Protein AF-A0A060Z463-F1 (afdb_monomer_lite)

Foldseek 3Di:
DPVVVVVVVVVVVVVVVVVVVVVVVVVPVQWDWDFDDDDDDDDDDDDGDTDTHGPVCPVVVVVQCVPPPRPPDPCCPPCVVHLFDPPWDWDADPDPVRIATDADDFQWHDRRSDTDGDQLLVPLVQEPDSVQWDGDRQWIWGDADPQQWHFDTDIDGHNVCSNVHHTDTFGDQCVPVPDCLDDPQWDWDGDGPPPPSDTDTHHPPPPDPPPPPDDDDDDDDD

Sequence (222 aa):
MSGDHTKALIGQLIIFNQILGELREDIREQVGCVCVGLYKCMHAACMCVCILYVKEMSLIRNTILECQVCGFHDPRSRCSPNPCFKGLSCMETFDYPGYRCSPCPEGMTGNGTHCQDIDECSIAQPCYSPGACINTVKGFSCELCPPGLWGPPLFGVGLEYANHHKQECADIDECIEVANACVPHSMCTNTIVSRNPFQICLLQCMYSVKSSQTRHRSLVTM

Secondary structure (DSSP, 8-state):
--HHHHHHHHHHHHHHHHHHHHHHHHHHHHEEEEE---S--SSS-----EEEEETTHHHHHHHHHHSTTT-------TTSS--SSTTPPEEE-SSTTSEEEPPPPTTEEESSSSEEE--HHHHT--SSSGGGEEEETTEEEEPPPPTTEE----EESSHHHHHH-----EE--HHHHSTT-S-TTEEEE---TTS-SS-EEEE-------------------

Structure (mmCIF, N/CA/C/O backbone):
data_AF-A0A060Z463-F1
#
_entry.id   AF-A0A060Z463-F1
#
loop_
_atom_site.group_PDB
_atom_site.id
_atom_site.type_symbol
_atom_site.label_atom_id
_atom_site.label_alt_id
_atom_site.label_comp_id
_atom_site.label_asym_id
_atom_site.label_entity_id
_atom_site.label_seq_id
_atom_site.pdbx_PDB_ins_code
_atom_site.Cartn_x
_atom_site.Cartn_y
_atom_site.Cartn_z
_atom_site.occupancy
_atom_site.B_iso_or_equiv
_atom_site.auth_seq_id
_atom_site.auth_comp_id
_atom_site.auth_asym_id
_atom_site.auth_atom_id
_atom_site.pdbx_PDB_model_num
ATOM 1 N N . MET A 1 1 ? -51.671 13.019 98.294 1.00 50.78 1 MET A N 1
ATOM 2 C CA . MET A 1 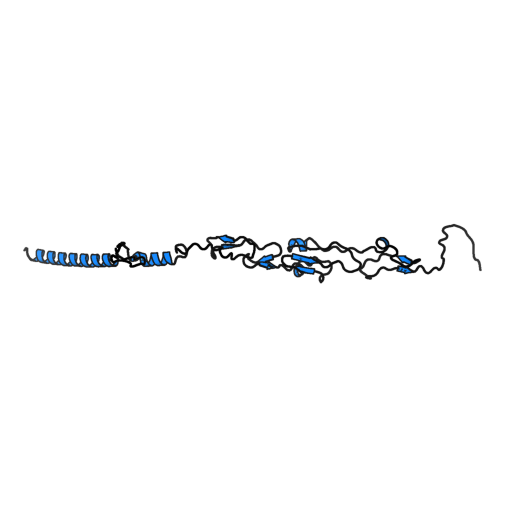1 ? -50.884 13.596 97.178 1.00 50.78 1 MET A CA 1
ATOM 3 C C . MET A 1 1 ? -50.270 12.493 96.293 1.00 50.78 1 MET A C 1
ATOM 5 O O . MET A 1 1 ? -49.109 12.589 95.935 1.00 50.78 1 MET A O 1
ATOM 9 N N . SER A 1 2 ? -51.021 11.432 95.944 1.00 55.00 2 SER A N 1
ATOM 10 C CA . SER A 1 2 ? -50.482 10.268 95.196 1.00 55.00 2 SER A CA 1
ATOM 11 C C . SER A 1 2 ? -51.067 10.129 93.776 1.00 55.00 2 SER A C 1
ATOM 13 O O . SER A 1 2 ? -50.369 9.709 92.863 1.00 55.00 2 SER A O 1
ATOM 15 N N . GLY A 1 3 ? -52.314 10.568 93.549 1.00 57.31 3 GLY A N 1
ATOM 16 C CA . GLY A 1 3 ? -53.034 10.334 92.287 1.00 57.31 3 GLY A CA 1
ATOM 17 C C . GLY A 1 3 ? -52.577 11.155 91.073 1.00 57.31 3 GLY A C 1
ATOM 18 O O . GLY A 1 3 ? -52.695 10.666 89.951 1.00 57.31 3 GLY A O 1
ATOM 19 N N . ASP A 1 4 ? -52.028 12.360 91.263 1.00 60.59 4 ASP A N 1
ATOM 20 C CA . ASP A 1 4 ? -51.551 13.186 90.137 1.00 60.59 4 ASP A CA 1
ATOM 21 C C . ASP A 1 4 ? -50.222 12.680 89.569 1.00 60.59 4 ASP A C 1
ATOM 23 O O . ASP A 1 4 ? -50.029 12.667 88.353 1.00 60.59 4 ASP A O 1
ATOM 27 N N . HIS A 1 5 ? -49.342 12.150 90.424 1.00 58.03 5 HIS A N 1
ATOM 28 C CA . HIS A 1 5 ? -48.100 11.521 89.980 1.00 58.03 5 HIS A CA 1
ATOM 29 C C . HIS A 1 5 ? -48.361 10.213 89.222 1.00 58.03 5 HIS A C 1
ATOM 31 O O . HIS A 1 5 ? -47.700 9.952 88.220 1.00 58.03 5 HIS A O 1
ATOM 37 N N . THR A 1 6 ? -49.358 9.416 89.630 1.00 64.50 6 THR A N 1
ATOM 38 C CA . THR A 1 6 ? -49.716 8.182 88.909 1.00 64.50 6 THR A CA 1
ATOM 39 C C . THR A 1 6 ? -50.311 8.478 87.531 1.00 64.50 6 THR A C 1
ATOM 41 O O . THR A 1 6 ? -49.975 7.800 86.565 1.00 64.50 6 THR A O 1
ATOM 44 N N . LYS A 1 7 ? -51.148 9.518 87.404 1.00 69.38 7 LYS A N 1
ATOM 45 C CA . LYS A 1 7 ? -51.711 9.939 86.108 1.00 69.38 7 LYS A CA 1
ATOM 46 C C . LYS A 1 7 ? -50.641 10.464 85.151 1.00 69.38 7 LYS A C 1
ATOM 48 O O . LYS A 1 7 ? -50.665 10.110 83.974 1.00 69.38 7 LYS A O 1
ATOM 53 N N . ALA A 1 8 ? -49.686 11.248 85.653 1.00 68.50 8 ALA A N 1
ATOM 54 C CA . ALA A 1 8 ? -48.551 11.715 84.860 1.00 68.50 8 ALA A CA 1
ATOM 55 C C . ALA A 1 8 ? -47.676 10.547 84.369 1.00 68.50 8 ALA A C 1
ATOM 57 O O . ALA A 1 8 ? -47.295 10.515 83.200 1.00 68.50 8 ALA A O 1
ATOM 58 N N . LEU A 1 9 ? -47.426 9.550 85.226 1.00 70.44 9 LEU A N 1
ATOM 59 C CA . LEU A 1 9 ? -46.635 8.369 84.874 1.00 70.44 9 LEU A CA 1
ATOM 60 C C . LEU A 1 9 ? -47.334 7.491 83.822 1.00 70.44 9 LEU A C 1
ATOM 62 O O . LEU A 1 9 ? -46.692 7.023 82.887 1.00 70.44 9 LEU A O 1
ATOM 66 N N . ILE A 1 10 ? -48.655 7.306 83.933 1.00 78.81 10 ILE A N 1
ATOM 67 C CA . ILE A 1 10 ? -49.451 6.573 82.935 1.00 78.81 10 ILE A CA 1
ATOM 68 C C . ILE A 1 10 ? -49.433 7.307 81.588 1.00 78.81 10 ILE A C 1
ATOM 70 O O . ILE A 1 10 ? -49.243 6.671 80.554 1.00 78.81 10 ILE A O 1
ATOM 74 N N . GLY A 1 11 ? -49.563 8.639 81.593 1.00 75.69 11 GLY A N 1
ATOM 75 C CA . GLY A 1 11 ? -49.444 9.451 80.379 1.00 75.69 11 GLY A CA 1
ATOM 76 C C . GLY A 1 11 ? -48.081 9.293 79.699 1.00 75.69 11 GLY A C 1
ATOM 77 O O . GLY A 1 11 ? -48.017 9.077 78.491 1.00 75.69 11 GLY A O 1
ATOM 78 N N . GLN A 1 12 ? -46.995 9.307 80.477 1.00 78.44 12 GLN A N 1
ATOM 79 C CA . GLN A 1 12 ? -45.646 9.059 79.959 1.00 78.44 12 GLN A CA 1
ATOM 80 C C . GLN A 1 12 ? -45.480 7.640 79.395 1.00 78.44 12 GLN A C 1
ATOM 82 O O . GLN A 1 12 ? -44.864 7.477 78.344 1.00 78.44 12 GLN A O 1
ATOM 87 N N . LEU A 1 13 ? -46.060 6.620 80.038 1.00 77.81 13 LEU A N 1
ATOM 88 C CA . LEU A 1 13 ? -45.987 5.234 79.563 1.00 77.81 13 LEU A CA 1
ATOM 89 C C . LEU A 1 13 ? -46.739 5.020 78.242 1.00 77.81 13 LEU A C 1
ATOM 91 O O . LEU A 1 13 ? -46.296 4.240 77.403 1.00 77.81 13 LEU A O 1
ATOM 95 N N . ILE A 1 14 ? -47.874 5.698 78.050 1.00 79.19 14 ILE A N 1
ATOM 96 C CA . ILE A 1 14 ? -48.649 5.627 76.803 1.00 79.19 14 ILE A CA 1
ATOM 97 C C . ILE A 1 14 ? -47.848 6.241 75.653 1.00 79.19 14 ILE A C 1
ATOM 99 O O . ILE A 1 14 ? -47.710 5.608 74.610 1.00 79.19 14 ILE A O 1
ATOM 103 N N . ILE A 1 15 ? -47.256 7.420 75.868 1.00 76.56 15 ILE A N 1
ATOM 104 C CA . ILE A 1 15 ? -46.414 8.085 74.863 1.00 76.56 15 ILE A CA 1
ATOM 105 C C . ILE A 1 15 ? -45.193 7.220 74.531 1.00 76.56 15 ILE A C 1
ATOM 107 O O . ILE A 1 15 ? -44.874 7.032 73.361 1.00 76.56 15 ILE A O 1
ATOM 111 N N . PHE A 1 16 ? -44.546 6.630 75.539 1.00 77.06 16 PHE A N 1
ATOM 112 C CA . PHE A 1 16 ? -43.406 5.740 75.323 1.00 77.06 16 PHE A CA 1
ATOM 113 C C . PHE A 1 16 ? -43.788 4.501 74.502 1.00 77.06 16 PHE A C 1
ATOM 115 O O . PHE A 1 16 ? -43.101 4.164 73.543 1.00 77.06 16 PHE A O 1
ATOM 122 N N . ASN A 1 17 ? -44.915 3.858 74.820 1.00 71.38 17 ASN A N 1
ATOM 123 C CA . ASN A 1 17 ? -45.409 2.717 74.048 1.00 71.38 17 ASN A CA 1
ATOM 124 C C . ASN A 1 17 ? -45.808 3.097 72.617 1.00 71.38 17 ASN A C 1
ATOM 126 O O . ASN A 1 17 ? -45.627 2.293 71.706 1.00 71.38 17 ASN A O 1
ATOM 130 N N . GLN A 1 18 ? -46.317 4.311 72.403 1.00 74.94 18 GLN A N 1
ATOM 131 C CA . GLN A 1 18 ? -46.649 4.802 71.071 1.00 74.94 18 GLN A CA 1
ATOM 132 C C . GLN A 1 18 ? -45.392 5.060 70.230 1.00 74.94 18 GLN A C 1
ATOM 134 O O . GLN A 1 18 ? -45.317 4.572 69.107 1.00 74.94 18 GLN A O 1
ATOM 139 N N . ILE A 1 19 ? -44.365 5.690 70.809 1.00 72.06 19 ILE A N 1
ATOM 140 C CA . ILE A 1 19 ? -43.055 5.885 70.163 1.00 72.06 19 ILE A CA 1
ATOM 141 C C . ILE A 1 19 ? -42.398 4.537 69.845 1.00 72.06 19 ILE A C 1
ATOM 143 O O . ILE A 1 19 ? -41.848 4.364 68.763 1.00 72.06 19 ILE A O 1
ATOM 147 N N . LEU A 1 20 ? -42.476 3.555 70.750 1.00 69.81 20 LEU A N 1
ATOM 148 C CA . LEU A 1 20 ? -41.981 2.200 70.482 1.00 69.81 20 LEU A CA 1
ATOM 149 C C . LEU A 1 20 ? -42.755 1.504 69.354 1.00 69.81 20 LEU A C 1
ATOM 151 O O . LEU A 1 20 ? -42.168 0.728 68.602 1.00 69.81 20 LEU A O 1
ATOM 155 N N . GLY A 1 21 ? -44.058 1.767 69.234 1.00 67.00 21 GLY A N 1
ATOM 156 C CA . GLY A 1 21 ? -44.885 1.297 68.125 1.00 67.00 21 GLY A CA 1
ATOM 157 C C . GLY A 1 21 ? -44.467 1.913 66.790 1.00 67.00 21 GLY A C 1
ATOM 158 O O . GLY A 1 21 ? -44.268 1.180 65.827 1.00 67.00 21 GLY A O 1
ATOM 159 N N . GLU A 1 22 ? -44.263 3.229 66.754 1.00 61.19 22 GLU A N 1
ATOM 160 C CA . GLU A 1 22 ? -43.793 3.960 65.570 1.00 61.19 22 GLU A CA 1
ATOM 161 C C . GLU A 1 22 ? -42.380 3.516 65.162 1.00 61.19 22 GLU A C 1
ATOM 163 O O . GLU A 1 22 ? -42.178 3.128 64.017 1.00 61.19 22 GLU A O 1
ATOM 168 N N . LEU A 1 23 ? -41.439 3.401 66.109 1.00 56.62 23 LEU A N 1
ATOM 169 C CA . LEU A 1 23 ? -40.099 2.856 65.848 1.00 56.62 23 LEU A CA 1
ATOM 170 C C . LEU A 1 23 ? -40.139 1.415 65.329 1.00 56.62 23 LEU A C 1
ATOM 172 O O . LEU A 1 23 ? -39.334 1.042 64.480 1.00 56.62 23 LEU A O 1
ATOM 176 N N . ARG A 1 24 ? -41.047 0.576 65.840 1.00 66.81 24 ARG A N 1
ATOM 177 C CA . ARG A 1 24 ? -41.206 -0.807 65.373 1.00 66.81 24 ARG A CA 1
ATOM 17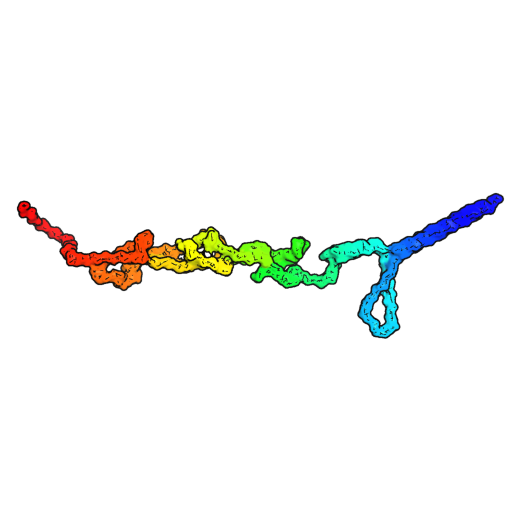8 C C . ARG A 1 24 ? -41.691 -0.852 63.928 1.00 66.81 24 ARG A C 1
ATOM 180 O O . ARG A 1 24 ? -41.216 -1.696 63.171 1.00 66.81 24 ARG A O 1
ATOM 187 N N . GLU A 1 25 ? -42.634 0.007 63.563 1.00 57.97 25 GLU A N 1
ATOM 188 C CA . GLU A 1 25 ? -43.159 0.082 62.200 1.00 57.97 25 GLU A CA 1
ATOM 189 C C . GLU A 1 25 ? -42.142 0.716 61.240 1.00 57.97 25 GLU A C 1
ATOM 191 O O . GLU A 1 25 ? -41.962 0.177 60.152 1.00 57.97 25 GLU A O 1
ATOM 196 N N . ASP A 1 26 ? -41.378 1.723 61.675 1.00 54.47 26 ASP A N 1
ATOM 197 C CA . ASP A 1 26 ? -40.258 2.301 60.919 1.00 54.47 26 ASP A CA 1
ATOM 198 C C . ASP A 1 26 ? -39.137 1.279 60.697 1.00 54.47 26 ASP A C 1
ATOM 200 O O . ASP A 1 26 ? -38.645 1.128 59.580 1.00 54.47 26 ASP A O 1
ATOM 204 N N . ILE A 1 27 ? -38.761 0.503 61.722 1.00 56.28 27 ILE A N 1
ATOM 205 C CA . ILE A 1 27 ? -37.797 -0.600 61.581 1.00 56.28 27 ILE A CA 1
ATOM 206 C C . ILE A 1 27 ? -38.366 -1.690 60.666 1.00 56.28 27 ILE A C 1
ATOM 208 O O . ILE A 1 27 ? -37.621 -2.250 59.871 1.00 56.28 27 ILE A O 1
ATOM 212 N N . ARG A 1 28 ? -39.672 -1.991 60.722 1.00 58.28 28 ARG A N 1
ATOM 213 C CA . ARG A 1 28 ? -40.323 -2.962 59.821 1.00 58.28 28 ARG A CA 1
ATOM 214 C C . ARG A 1 28 ? -40.393 -2.455 58.382 1.00 58.28 28 ARG A C 1
ATOM 216 O O . ARG A 1 28 ? -40.302 -3.248 57.448 1.00 58.28 28 ARG A O 1
ATOM 223 N N . GLU A 1 29 ? -40.544 -1.150 58.182 1.00 52.78 29 GLU A N 1
ATOM 224 C CA . GLU A 1 29 ? -40.439 -0.540 56.864 1.00 52.78 29 GLU A CA 1
ATOM 225 C C . GLU A 1 29 ? -39.001 -0.489 56.377 1.00 52.78 29 GLU A C 1
ATOM 227 O O . GLU A 1 29 ? -38.783 -0.698 55.191 1.00 52.78 29 GLU A O 1
ATOM 232 N N . GLN A 1 30 ? -38.023 -0.267 57.249 1.00 48.31 30 GLN A N 1
ATOM 233 C CA . GLN A 1 30 ? -36.611 -0.276 56.885 1.00 48.31 30 GLN A CA 1
ATOM 234 C C . GLN A 1 30 ? -36.061 -1.693 56.711 1.00 48.31 30 GLN A C 1
ATOM 236 O O . GLN A 1 30 ? -35.135 -1.863 55.931 1.00 48.31 30 GLN A O 1
ATOM 241 N N . VAL A 1 31 ? -36.633 -2.710 57.360 1.00 51.75 31 VAL A N 1
ATOM 242 C CA . VAL A 1 31 ? -36.194 -4.113 57.336 1.00 51.75 31 VAL A 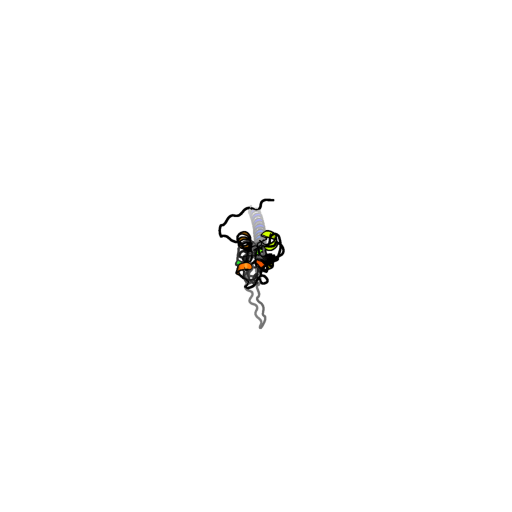CA 1
ATOM 243 C C . VAL A 1 31 ? -37.320 -4.990 56.784 1.00 51.75 31 VAL A C 1
ATOM 245 O O . VAL A 1 31 ? -38.177 -5.487 57.513 1.00 51.75 31 VAL A O 1
ATOM 248 N N . GLY A 1 32 ? -37.316 -5.189 55.466 1.00 53.34 32 GLY A N 1
ATOM 249 C CA . GLY A 1 32 ? -38.278 -6.047 54.770 1.00 53.34 32 GLY A CA 1
ATOM 250 C C . GLY A 1 32 ? -37.728 -7.454 54.513 1.00 53.34 32 GLY A C 1
ATOM 251 O O . GLY A 1 32 ? -36.525 -7.634 54.329 1.00 53.34 32 GLY A O 1
ATOM 252 N N . CYS A 1 33 ? -38.608 -8.457 54.453 1.00 45.78 33 CYS A N 1
ATOM 253 C CA . CYS A 1 33 ? -38.285 -9.792 53.935 1.00 45.78 33 CYS A CA 1
ATOM 254 C C . CYS A 1 33 ? -38.834 -9.929 52.509 1.00 45.78 33 CYS A C 1
ATOM 256 O O . CYS A 1 33 ? -40.029 -9.746 52.288 1.00 45.78 33 CYS A O 1
ATOM 258 N N . VAL A 1 34 ? -37.979 -10.277 51.546 1.00 45.50 34 VAL A N 1
ATOM 259 C CA . VAL A 1 34 ? -38.392 -10.645 50.181 1.00 45.50 34 VAL A CA 1
ATOM 260 C C . VAL A 1 34 ? -38.234 -12.155 50.026 1.00 45.50 34 VAL A C 1
ATOM 262 O O . VAL A 1 34 ? -37.141 -12.681 50.226 1.00 45.50 34 VAL A O 1
ATOM 265 N N . CYS A 1 35 ? -39.307 -12.861 49.658 1.00 43.31 35 CYS A N 1
ATOM 266 C CA . CYS A 1 35 ? -39.207 -14.257 49.229 1.00 43.31 35 CYS A CA 1
ATOM 267 C C . CYS A 1 35 ? -38.553 -14.307 47.840 1.00 43.31 35 CYS A C 1
ATOM 269 O O . CYS A 1 35 ? -39.135 -13.834 46.865 1.00 43.31 35 CYS A O 1
ATOM 271 N N . VAL A 1 36 ? -37.360 -14.891 47.733 1.00 45.28 36 VAL A N 1
ATOM 272 C CA . VAL A 1 36 ? -36.702 -15.144 46.442 1.00 45.28 36 VAL A CA 1
ATOM 273 C C . VAL A 1 36 ? -36.986 -16.591 46.034 1.00 45.28 36 VAL A C 1
ATOM 275 O O . VAL A 1 36 ? -36.533 -17.515 46.702 1.00 45.28 36 VAL A O 1
ATOM 278 N N . GLY A 1 37 ? -37.753 -16.798 44.959 1.00 40.38 37 GLY A N 1
ATOM 279 C CA . GLY A 1 37 ? -38.081 -18.128 44.432 1.00 40.38 37 GLY A CA 1
ATOM 280 C C . GLY A 1 37 ? -37.482 -18.370 43.047 1.00 40.38 37 GLY A C 1
ATOM 281 O O . GLY A 1 37 ? -37.800 -17.644 42.107 1.00 40.38 37 GLY A O 1
ATOM 282 N N . LEU A 1 38 ? -36.640 -19.405 42.916 1.00 40.28 38 LEU A N 1
ATOM 283 C CA . LEU A 1 38 ? -36.240 -19.979 41.629 1.00 40.28 38 LEU A CA 1
ATOM 284 C C . LEU A 1 38 ? -37.342 -20.905 41.085 1.00 40.28 38 LEU A C 1
ATOM 286 O O . LEU A 1 38 ? -37.977 -21.667 41.809 1.00 40.28 38 LEU A O 1
ATOM 290 N N . TYR A 1 39 ? -37.526 -20.836 39.773 1.00 42.22 39 TYR A N 1
ATOM 291 C CA . TYR A 1 39 ? -38.519 -21.531 38.962 1.00 42.22 39 TYR A CA 1
ATOM 292 C C . TYR A 1 39 ? -38.424 -23.067 39.055 1.00 42.22 39 TYR A C 1
ATOM 294 O O . TYR A 1 39 ? -37.441 -23.645 38.596 1.00 42.22 39 TYR A O 1
ATOM 302 N N . LYS A 1 40 ? -39.478 -23.716 39.575 1.00 35.72 40 LYS A N 1
ATOM 303 C CA . LYS A 1 40 ? -40.189 -24.896 39.019 1.00 35.72 40 LYS A CA 1
ATOM 304 C C . LYS A 1 40 ? -41.042 -25.559 40.109 1.00 35.72 40 LYS A C 1
ATOM 306 O O . LYS A 1 40 ? -40.519 -26.169 41.034 1.00 35.72 40 LYS A O 1
ATOM 311 N N . CYS A 1 41 ? -42.364 -25.494 39.956 1.00 39.09 41 CYS A N 1
ATOM 312 C CA . CYS A 1 41 ? -43.301 -26.279 40.755 1.00 39.09 41 CYS A CA 1
ATOM 313 C C . CYS A 1 41 ? -43.436 -27.682 40.158 1.00 39.09 41 CYS A C 1
ATOM 315 O O . CYS A 1 41 ? -44.080 -27.853 39.125 1.00 39.09 41 CYS A O 1
ATOM 317 N N . MET A 1 42 ? -42.885 -28.689 40.832 1.00 34.28 42 MET A N 1
ATOM 318 C CA . MET A 1 42 ? -43.397 -30.052 40.726 1.00 34.28 42 MET A CA 1
ATOM 319 C C . MET A 1 42 ? -43.391 -30.669 42.127 1.00 34.28 42 MET A C 1
ATOM 321 O O . MET A 1 42 ? -42.339 -30.997 42.661 1.00 34.28 42 MET A O 1
ATOM 325 N N . HIS A 1 43 ? -44.595 -30.787 42.691 1.00 33.62 43 HIS A N 1
ATOM 326 C CA . HIS A 1 43 ? -44.948 -31.181 44.063 1.00 33.62 43 HIS A CA 1
ATOM 327 C C . HIS A 1 43 ? -44.818 -30.093 45.144 1.00 33.62 43 HIS A C 1
ATOM 329 O O . HIS A 1 43 ? -43.863 -29.328 45.222 1.00 33.62 43 HIS A O 1
ATOM 335 N N . ALA A 1 44 ? -45.885 -29.990 45.937 1.00 39.19 44 ALA A N 1
ATOM 336 C CA . ALA A 1 44 ? -46.206 -28.885 46.825 1.00 39.19 44 ALA A CA 1
ATOM 337 C C . ALA A 1 44 ? -45.299 -28.819 48.066 1.00 39.19 44 ALA A C 1
ATOM 339 O O . ALA A 1 44 ? -45.536 -29.526 49.038 1.00 39.19 44 ALA A O 1
ATOM 340 N N . ALA A 1 45 ? -44.305 -27.929 48.047 1.00 37.38 45 ALA A N 1
ATOM 341 C CA . ALA A 1 45 ? -43.798 -27.208 49.219 1.00 37.38 45 ALA A CA 1
ATOM 342 C C . ALA A 1 45 ? -42.866 -26.079 48.746 1.00 37.38 45 ALA A C 1
ATOM 344 O O . ALA A 1 45 ? -41.779 -26.337 48.237 1.00 37.38 45 ALA A O 1
ATOM 345 N N . CYS A 1 46 ? -43.281 -24.821 48.907 1.00 39.47 46 CYS A N 1
ATOM 346 C CA . CYS A 1 46 ? -42.407 -23.671 48.687 1.00 39.47 46 CYS A CA 1
ATOM 347 C C . CYS A 1 46 ? -41.784 -23.291 50.038 1.00 39.47 46 CYS A C 1
ATOM 349 O O . CYS A 1 46 ? -42.467 -22.724 50.890 1.00 39.47 46 CYS A O 1
ATOM 351 N N . MET A 1 47 ? -40.514 -23.634 50.273 1.00 36.03 47 MET A N 1
ATOM 352 C CA . MET A 1 47 ? -39.765 -23.045 51.387 1.00 36.03 47 MET A CA 1
ATOM 353 C C . MET A 1 47 ? -39.354 -21.623 50.991 1.00 36.03 47 MET A C 1
ATOM 355 O O . MET A 1 47 ? -38.432 -21.441 50.200 1.00 36.03 47 MET A O 1
ATOM 359 N N . CYS A 1 48 ? -40.031 -20.609 51.534 1.00 42.25 48 CYS A N 1
ATOM 360 C CA . CYS A 1 48 ? -39.510 -19.242 51.492 1.00 42.25 48 CYS A CA 1
ATOM 361 C C . CYS A 1 48 ? -38.325 -19.138 52.459 1.00 42.25 48 CYS A C 1
ATOM 363 O O . CYS A 1 48 ? -38.493 -19.290 53.667 1.00 42.25 48 CYS A O 1
ATOM 365 N N . VAL A 1 49 ? -37.139 -18.826 51.939 1.00 44.03 49 VAL A N 1
ATOM 366 C CA . VAL A 1 49 ? -36.025 -18.337 52.758 1.00 44.03 49 VAL A CA 1
ATOM 367 C C . VAL A 1 49 ? -36.195 -16.825 52.899 1.00 44.03 49 VAL A C 1
ATOM 369 O O . VAL A 1 49 ? -36.105 -16.093 51.914 1.00 44.03 49 VAL A O 1
ATOM 372 N N . CYS A 1 50 ? -36.478 -16.352 54.113 1.00 41.66 50 CYS A N 1
ATOM 373 C CA . CYS A 1 50 ? -36.539 -14.923 54.414 1.00 41.66 50 CYS A CA 1
ATOM 374 C C . CYS A 1 50 ? -35.116 -14.367 54.555 1.00 41.66 50 CYS A C 1
ATOM 376 O O . CYS A 1 50 ? -34.412 -14.708 55.504 1.00 41.66 50 CYS A O 1
ATOM 378 N N . ILE A 1 51 ? -34.693 -13.505 53.628 1.00 49.53 51 ILE A N 1
ATOM 379 C CA . ILE A 1 51 ? -33.433 -12.756 53.736 1.00 49.53 51 ILE A CA 1
ATOM 380 C C . ILE A 1 51 ? -33.761 -11.366 54.294 1.00 49.53 51 ILE A C 1
ATOM 382 O O . ILE A 1 51 ? -34.584 -10.652 53.719 1.00 49.53 51 ILE A O 1
ATOM 386 N N . LEU A 1 52 ? -33.132 -10.998 55.416 1.00 50.97 52 LEU A N 1
ATOM 387 C CA . LEU A 1 52 ? -33.195 -9.651 55.997 1.00 50.97 52 LEU A CA 1
ATOM 388 C C . LEU A 1 52 ? -32.587 -8.647 55.009 1.00 50.97 52 LEU A C 1
ATOM 390 O O . LEU A 1 52 ? -31.427 -8.798 54.625 1.00 50.97 52 LEU A O 1
ATOM 394 N N . TYR A 1 53 ? -33.343 -7.625 54.603 1.00 50.59 53 TYR A N 1
ATOM 395 C CA . TYR A 1 53 ? -32.845 -6.583 53.705 1.00 50.59 53 TYR A CA 1
ATOM 396 C C . TYR A 1 53 ? -33.220 -5.187 54.207 1.00 50.59 53 TYR A C 1
ATOM 398 O O . TYR A 1 53 ? -34.386 -4.926 54.506 1.00 50.59 53 TYR A O 1
ATOM 406 N N . VAL A 1 54 ? -32.230 -4.292 54.279 1.00 56.50 54 VAL A N 1
ATOM 407 C CA . VAL A 1 54 ? -32.429 -2.882 54.644 1.00 56.50 54 VAL A CA 1
ATOM 408 C C . VAL A 1 54 ? -32.909 -2.116 53.399 1.00 56.50 54 VAL A C 1
ATOM 410 O O . VAL A 1 54 ? -32.241 -2.172 52.368 1.00 56.50 54 VAL A O 1
ATOM 413 N N . LYS A 1 55 ? -34.049 -1.406 53.436 1.00 51.88 55 LYS A N 1
ATOM 414 C CA . LYS A 1 55 ? -34.629 -0.676 52.279 1.00 51.88 55 LYS A CA 1
ATOM 415 C C . LYS A 1 55 ? -33.667 0.349 51.652 1.00 51.88 55 LYS A C 1
ATOM 417 O O . LYS A 1 55 ? -33.746 0.573 50.439 1.00 51.88 55 LYS A O 1
ATOM 422 N N . GLU A 1 56 ? -32.716 0.884 52.426 1.00 54.94 56 GLU A N 1
ATOM 423 C CA . GLU A 1 56 ? -31.604 1.727 51.940 1.00 54.94 56 GLU A CA 1
ATOM 424 C C . GLU A 1 56 ? -30.627 1.011 50.997 1.00 54.94 56 GLU A C 1
ATOM 426 O O . GLU A 1 56 ? -29.726 1.626 50.437 1.00 54.94 56 GLU A O 1
ATOM 431 N N . MET A 1 57 ? -30.800 -0.281 50.750 1.00 55.78 57 MET A N 1
ATOM 432 C CA . MET A 1 57 ? -29.994 -0.976 49.765 1.00 55.78 57 MET A CA 1
ATOM 433 C C . MET A 1 57 ? -30.627 -0.992 48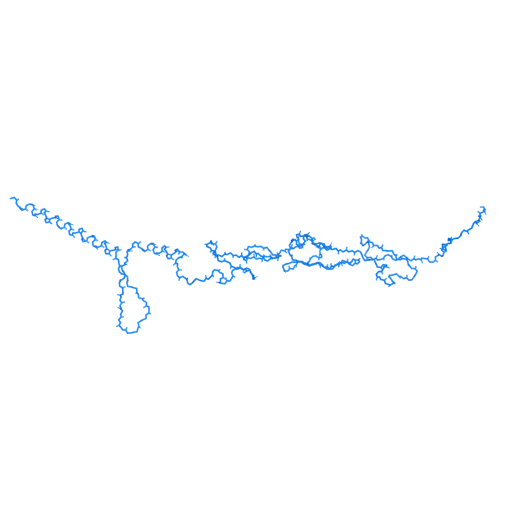.375 1.00 55.78 57 MET A C 1
ATOM 435 O O . MET A 1 57 ? -29.947 -1.412 47.455 1.00 55.78 57 MET A O 1
ATOM 439 N N . SER A 1 58 ? -31.868 -0.544 48.157 1.00 51.47 58 SER A N 1
ATOM 440 C CA . SER A 1 58 ? -32.479 -0.601 46.814 1.00 51.47 58 SER A CA 1
ATOM 441 C C . SER A 1 58 ? -31.848 0.388 45.831 1.00 51.47 58 SER A C 1
ATOM 443 O O . SER A 1 58 ? -31.532 -0.001 44.711 1.00 51.47 58 SER A O 1
ATOM 445 N N . LEU A 1 59 ? -31.581 1.626 46.264 1.00 53.62 59 LEU A N 1
ATOM 446 C CA . LEU A 1 59 ? -30.902 2.626 45.441 1.00 53.62 59 LEU A CA 1
ATOM 447 C C . LEU A 1 59 ? -29.455 2.201 45.179 1.00 53.62 59 LEU A C 1
ATOM 449 O O . LEU A 1 59 ? -29.055 2.116 44.032 1.00 53.62 59 LEU A O 1
ATOM 453 N N . ILE A 1 60 ? -28.701 1.821 46.216 1.00 57.75 60 ILE A N 1
ATOM 454 C CA . ILE A 1 60 ? -27.314 1.357 46.061 1.00 57.75 60 ILE A CA 1
ATOM 455 C C . ILE A 1 60 ? -27.247 0.051 45.260 1.00 57.75 60 ILE A C 1
ATOM 457 O O . ILE A 1 60 ? -26.367 -0.091 44.428 1.00 57.75 60 ILE A O 1
ATOM 461 N N . ARG A 1 61 ? -28.173 -0.899 45.437 1.00 57.44 61 ARG A N 1
ATOM 462 C CA . ARG A 1 61 ? -28.217 -2.153 44.665 1.00 57.44 61 ARG A CA 1
ATOM 463 C C . ARG A 1 61 ? -28.614 -1.912 43.218 1.00 57.44 61 ARG A C 1
ATOM 465 O O . ARG A 1 61 ? -28.009 -2.532 42.359 1.00 57.44 61 ARG A O 1
ATOM 472 N N . ASN A 1 62 ? -29.576 -1.033 42.940 1.00 52.72 62 ASN A N 1
ATOM 473 C CA . ASN A 1 62 ? -29.926 -0.656 41.572 1.00 52.72 62 ASN A CA 1
ATOM 474 C C . ASN A 1 62 ? -28.783 0.128 40.926 1.00 52.72 62 ASN A C 1
ATOM 476 O O . ASN A 1 62 ? -28.413 -0.200 39.815 1.00 52.72 62 ASN A O 1
ATOM 480 N N . THR A 1 63 ? -28.123 1.037 41.644 1.00 51.66 63 THR A N 1
ATOM 481 C CA . THR A 1 63 ? -26.910 1.718 41.172 1.00 51.66 63 THR A CA 1
ATOM 482 C C . THR A 1 63 ? -25.733 0.755 41.005 1.00 51.66 63 THR A C 1
ATOM 484 O O . THR A 1 63 ? -24.965 0.929 40.080 1.00 51.66 63 THR A O 1
ATOM 487 N N . ILE A 1 64 ? -25.580 -0.292 41.823 1.00 54.38 64 ILE A N 1
ATOM 488 C CA . ILE A 1 64 ? -24.554 -1.340 41.645 1.00 54.38 64 ILE A CA 1
ATOM 489 C C . ILE A 1 64 ? -24.902 -2.258 40.463 1.00 54.38 64 ILE A C 1
ATOM 491 O O . ILE A 1 64 ? -24.002 -2.684 39.748 1.00 54.38 64 ILE A O 1
ATOM 495 N N . LEU A 1 65 ? -26.183 -2.569 40.249 1.00 48.94 65 LEU A N 1
ATOM 496 C CA . LEU A 1 65 ? -26.660 -3.378 39.122 1.00 48.94 65 LEU A CA 1
ATOM 497 C C . LEU A 1 65 ? -26.636 -2.597 37.795 1.00 48.94 65 LEU A C 1
ATOM 499 O O . LEU A 1 65 ? -26.373 -3.195 36.756 1.00 48.94 65 LEU A O 1
ATOM 503 N N . GLU A 1 66 ? -26.877 -1.284 37.829 1.00 49.00 66 GLU A N 1
ATOM 504 C CA . GLU A 1 66 ? -26.748 -0.353 36.697 1.00 49.00 66 GLU A CA 1
ATOM 505 C C . GLU A 1 66 ? -25.316 0.171 36.528 1.00 49.00 66 GLU A C 1
ATOM 507 O O . GLU A 1 66 ? -24.936 0.603 35.439 1.00 49.00 66 GLU A O 1
ATOM 512 N N . CYS A 1 67 ? -24.472 0.076 37.561 1.00 45.78 67 CYS A N 1
ATOM 513 C CA . CYS A 1 67 ? -23.032 0.159 37.402 1.00 45.78 67 CYS A CA 1
ATOM 514 C C . CYS A 1 67 ? -22.629 -1.018 36.524 1.00 45.78 67 CYS A C 1
ATOM 516 O O . CYS A 1 67 ? -22.539 -2.166 36.959 1.00 45.78 67 CYS A O 1
ATOM 518 N N . GLN A 1 68 ? -22.298 -0.690 35.283 1.00 48.38 68 GLN A N 1
ATOM 519 C CA . GLN A 1 68 ? -21.805 -1.564 34.219 1.00 48.38 68 GLN A CA 1
ATOM 520 C C . GLN A 1 68 ? -20.517 -2.351 34.576 1.00 48.38 68 GLN A C 1
ATOM 522 O O . GLN A 1 68 ? -19.914 -2.991 33.719 1.00 48.38 68 GLN A O 1
ATOM 527 N N . VAL A 1 69 ? -20.098 -2.294 35.843 1.00 49.62 69 VAL A N 1
ATOM 528 C CA . VAL A 1 69 ? -18.964 -2.973 36.469 1.00 49.62 69 VAL A CA 1
ATOM 529 C C . VAL A 1 69 ? -19.392 -4.259 37.200 1.00 49.62 69 VAL A C 1
ATOM 531 O O . VAL A 1 69 ? -18.591 -5.184 37.270 1.00 49.62 69 VAL A O 1
ATOM 534 N N . CYS A 1 70 ? -20.633 -4.368 37.708 1.00 43.12 70 CYS A N 1
ATOM 535 C CA . CYS A 1 70 ? -21.044 -5.482 38.589 1.00 43.12 70 CYS A CA 1
ATOM 536 C C . CYS A 1 70 ? -22.214 -6.336 38.064 1.00 43.12 70 CYS A C 1
ATOM 538 O O . CYS A 1 70 ? -22.650 -7.272 38.740 1.00 43.12 70 CYS A O 1
ATOM 540 N N . GLY A 1 71 ? -22.735 -6.048 36.870 1.00 43.56 71 GLY A N 1
ATOM 541 C CA . GLY A 1 71 ? -23.749 -6.885 36.235 1.00 43.56 71 GLY A CA 1
ATOM 542 C C . GLY A 1 71 ? -23.163 -8.235 35.819 1.00 43.56 71 GLY A C 1
ATOM 543 O O . GLY A 1 71 ? -22.289 -8.282 34.959 1.00 43.56 71 GLY A O 1
ATOM 544 N N . PHE A 1 72 ? -23.680 -9.325 36.396 1.00 43.84 72 PHE A N 1
ATOM 545 C CA . PHE A 1 72 ? -23.506 -10.726 35.976 1.00 43.84 72 PHE A CA 1
ATOM 546 C C . PHE A 1 72 ? -24.090 -10.975 34.563 1.00 43.84 72 PHE A C 1
ATOM 548 O O . PHE A 1 72 ? -24.922 -11.854 34.342 1.00 43.84 72 PHE A O 1
ATOM 555 N N . HIS A 1 73 ? -23.675 -10.184 33.577 1.00 49.72 73 HIS A N 1
ATOM 556 C CA . HIS A 1 73 ? -23.665 -10.634 32.200 1.00 49.72 73 HIS A CA 1
ATOM 557 C C . HIS A 1 73 ? -22.490 -11.600 32.081 1.00 49.72 73 HIS A C 1
ATOM 559 O O . HIS A 1 73 ? -21.387 -11.283 32.522 1.00 49.72 73 HIS A O 1
ATOM 565 N N . ASP A 1 74 ? -22.743 -12.786 31.524 1.00 52.88 74 ASP A N 1
ATOM 566 C CA . ASP A 1 74 ? -21.709 -13.658 30.957 1.00 52.88 74 ASP A CA 1
ATOM 567 C C . ASP A 1 74 ? -20.604 -12.767 30.364 1.00 52.88 74 ASP A C 1
ATOM 569 O O . ASP A 1 74 ? -20.965 -11.903 29.550 1.00 52.88 74 ASP A O 1
ATOM 573 N N . PRO A 1 75 ? -19.334 -12.842 30.823 1.00 60.72 75 PRO A N 1
ATOM 574 C CA . PRO A 1 75 ? -18.276 -11.947 30.377 1.00 60.72 75 PRO A CA 1
ATOM 575 C C . PRO A 1 75 ? -17.952 -12.299 28.929 1.00 60.72 75 PRO A C 1
ATOM 577 O O . PRO A 1 75 ? -16.952 -12.942 28.615 1.00 60.72 75 PRO A O 1
ATOM 580 N N . ARG A 1 76 ? -18.839 -11.899 28.017 1.00 65.81 76 ARG A N 1
ATOM 581 C CA . ARG A 1 76 ? -18.565 -11.884 26.598 1.00 65.81 76 ARG A CA 1
ATOM 582 C C . ARG A 1 76 ? -17.376 -10.969 26.458 1.00 65.81 76 ARG A C 1
ATOM 584 O O . ARG A 1 76 ? -17.475 -9.769 26.722 1.00 65.81 76 ARG A O 1
ATOM 591 N N . SER A 1 77 ? -16.252 -11.583 26.111 1.00 78.31 77 SER A N 1
ATOM 592 C CA . SER A 1 77 ? -15.041 -10.854 25.809 1.00 78.31 77 SER A CA 1
ATOM 593 C C . SER A 1 77 ? -15.400 -9.721 24.858 1.00 78.31 77 SER A C 1
ATOM 595 O O . SER A 1 77 ? -16.096 -9.937 23.863 1.00 78.31 77 SER A O 1
ATOM 597 N N . ARG A 1 78 ? -14.929 -8.510 25.150 1.00 84.81 78 ARG A N 1
ATOM 598 C CA . ARG A 1 78 ? -15.173 -7.346 24.278 1.00 84.81 78 ARG A CA 1
ATOM 599 C C . ARG A 1 78 ? -14.475 -7.504 22.923 1.00 84.81 78 ARG A C 1
ATOM 601 O O . ARG A 1 78 ? -14.764 -6.768 21.988 1.00 84.81 78 ARG A O 1
ATOM 608 N N . CYS A 1 79 ? -13.602 -8.505 22.825 1.00 87.75 79 CYS A N 1
ATOM 609 C CA . CYS A 1 79 ? -12.955 -8.982 21.618 1.00 87.75 79 CYS A CA 1
ATOM 610 C C . CYS A 1 79 ? -13.695 -10.148 20.929 1.0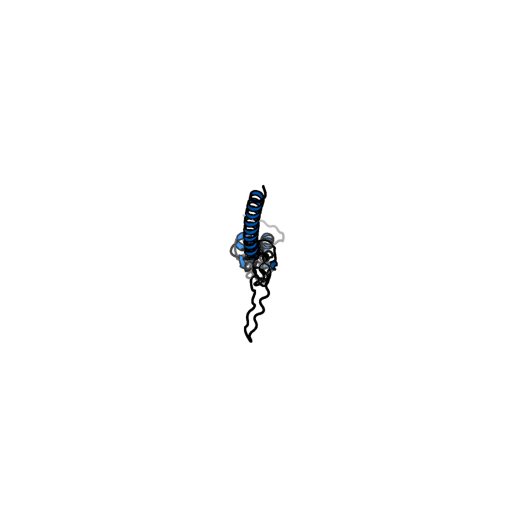0 87.75 79 CYS A C 1
ATOM 612 O O . CYS A 1 79 ? -13.134 -10.758 20.019 1.00 87.75 79 CYS A O 1
ATOM 614 N N . SER A 1 80 ? -14.920 -10.499 21.345 1.00 88.62 80 SER A N 1
ATOM 615 C CA . SER A 1 80 ? -15.716 -11.578 20.746 1.00 88.62 80 SER A CA 1
ATOM 616 C C . SER A 1 80 ? -17.160 -11.133 20.467 1.00 88.62 80 SER A C 1
ATOM 618 O O . SER A 1 80 ? -17.952 -10.989 21.403 1.00 88.62 80 SER A O 1
ATOM 620 N N . PRO A 1 81 ? -17.545 -10.941 19.188 1.00 87.12 81 PRO A N 1
ATOM 621 C CA . PRO A 1 81 ? -16.729 -11.090 17.972 1.00 87.12 81 PRO A CA 1
ATOM 622 C C . PRO A 1 81 ? -15.588 -10.062 17.902 1.00 87.12 81 PRO A C 1
ATOM 624 O O . PRO A 1 81 ? -15.720 -8.981 18.464 1.00 87.12 81 PRO A O 1
ATOM 627 N N . ASN A 1 82 ? -14.478 -10.390 17.221 1.00 90.12 82 ASN A N 1
ATOM 628 C CA . ASN A 1 82 ? -13.316 -9.492 17.140 1.00 90.12 82 ASN A CA 1
ATOM 629 C C . ASN A 1 82 ? -13.713 -8.177 16.437 1.00 90.12 82 ASN A C 1
ATOM 631 O O . ASN A 1 82 ? -14.026 -8.222 15.244 1.00 90.12 82 ASN A O 1
ATOM 635 N N . PRO A 1 83 ? -13.714 -7.029 17.147 1.00 90.25 83 PRO A N 1
ATOM 636 C CA . PRO A 1 83 ? -14.087 -5.737 16.575 1.00 90.25 83 PRO A CA 1
ATOM 637 C C . PRO A 1 83 ? -12.967 -5.122 15.723 1.00 90.25 83 PRO A C 1
ATOM 639 O O . PRO A 1 83 ? -13.184 -4.111 15.057 1.00 90.25 83 PRO A O 1
ATOM 642 N N . CYS A 1 84 ? -11.761 -5.688 15.768 1.00 94.31 84 CYS A N 1
ATOM 643 C CA . CYS A 1 84 ? -10.608 -5.188 15.038 1.00 94.31 84 CYS A CA 1
ATOM 644 C C . CYS A 1 84 ? -10.624 -5.619 13.571 1.00 94.31 84 CYS A C 1
ATOM 646 O O . CYS A 1 84 ? -11.240 -6.617 13.186 1.00 94.31 84 CYS A O 1
ATOM 648 N N . PHE A 1 85 ? -9.882 -4.879 12.748 1.00 94.19 85 PHE A N 1
ATOM 649 C CA . PHE A 1 85 ? -9.694 -5.213 11.344 1.00 94.19 85 PHE A CA 1
ATOM 650 C C . PHE A 1 85 ? -9.116 -6.631 11.177 1.00 94.19 85 PHE A C 1
ATOM 652 O O . PHE A 1 85 ? -8.384 -7.140 12.030 1.00 94.19 85 PHE A O 1
ATOM 659 N N . LYS A 1 86 ? -9.452 -7.300 10.068 1.00 91.81 86 LYS A N 1
ATOM 660 C CA . LYS A 1 86 ? -9.137 -8.719 9.849 1.00 91.81 86 LYS A CA 1
ATOM 661 C C . LYS A 1 86 ? -7.638 -9.003 10.028 1.00 91.81 86 LYS A C 1
ATOM 663 O O . LYS A 1 86 ? -6.806 -8.467 9.302 1.00 91.81 86 LYS A O 1
ATOM 668 N N . GLY A 1 87 ? -7.320 -9.914 10.949 1.00 88.69 87 GLY A N 1
ATOM 669 C CA . GLY A 1 87 ? -5.944 -10.323 11.252 1.00 88.69 87 GLY A CA 1
ATOM 670 C C . GLY A 1 87 ? -5.240 -9.476 12.317 1.00 88.69 87 GLY A C 1
ATOM 671 O O . GLY A 1 87 ? -4.100 -9.783 12.648 1.00 88.69 87 GLY A O 1
ATOM 672 N N . LEU A 1 88 ? -5.899 -8.454 12.873 1.00 93.50 88 LEU A N 1
ATOM 673 C CA . LEU A 1 88 ? -5.368 -7.658 13.979 1.00 93.50 88 LEU A CA 1
ATOM 674 C C . LEU A 1 88 ? -5.707 -8.259 15.345 1.00 93.50 88 LEU A C 1
ATOM 676 O O . LEU A 1 88 ? -6.754 -8.888 15.541 1.00 93.50 88 LEU A O 1
ATOM 680 N N . SER A 1 89 ? -4.799 -8.037 16.296 1.00 93.19 89 SER A N 1
ATOM 681 C CA . SER A 1 89 ? -4.944 -8.500 17.673 1.00 93.19 89 SER A CA 1
ATOM 682 C C . SER A 1 89 ? -5.829 -7.540 18.464 1.00 93.19 89 SER A C 1
ATOM 684 O O . SER A 1 89 ? -5.637 -6.322 18.412 1.00 93.19 89 SER A O 1
ATOM 686 N N . CYS A 1 90 ? -6.787 -8.099 19.201 1.00 93.56 90 CYS A N 1
ATOM 687 C CA . CYS A 1 90 ? -7.664 -7.359 20.099 1.00 93.56 90 CYS A CA 1
ATOM 688 C C . CYS A 1 90 ? -7.213 -7.567 21.544 1.00 93.56 90 CYS A C 1
ATOM 690 O O . CYS A 1 90 ? -6.989 -8.696 21.979 1.00 93.56 90 CYS A O 1
ATOM 692 N N . MET A 1 91 ? -7.080 -6.469 22.283 1.00 91.62 91 MET A N 1
ATOM 693 C CA . MET A 1 91 ? -6.717 -6.464 23.696 1.00 91.62 91 MET A CA 1
ATOM 694 C C . MET A 1 91 ? -7.832 -5.805 24.496 1.00 91.62 91 MET A C 1
ATOM 696 O O . MET A 1 91 ? -8.259 -4.703 24.162 1.00 91.62 91 MET A O 1
ATOM 700 N N . GLU A 1 92 ? -8.288 -6.449 25.564 1.00 88.69 92 GLU A N 1
ATOM 701 C CA . GLU A 1 92 ? -9.287 -5.858 26.454 1.00 88.69 92 GLU A CA 1
ATOM 702 C C . GLU A 1 92 ? -8.682 -4.723 27.285 1.00 88.69 92 GLU A C 1
ATOM 704 O O . GLU A 1 92 ? -7.532 -4.789 27.727 1.00 88.69 92 GLU A O 1
ATOM 709 N N . THR A 1 93 ? -9.463 -3.668 27.492 1.00 86.69 93 THR A N 1
ATOM 710 C CA . THR A 1 93 ? -9.078 -2.489 28.272 1.00 86.69 93 THR A CA 1
ATOM 711 C C . THR A 1 93 ? -10.175 -2.133 29.267 1.00 86.69 93 THR A C 1
ATOM 713 O O . THR A 1 93 ? -11.332 -2.517 29.104 1.00 86.69 93 THR A O 1
ATOM 716 N N . PHE A 1 94 ? -9.820 -1.386 30.310 1.00 80.19 94 PHE A N 1
ATOM 717 C CA . PHE A 1 94 ? -10.798 -0.861 31.269 1.00 80.19 94 PHE A CA 1
ATOM 718 C C . PHE A 1 94 ? -11.458 0.433 30.772 1.00 80.19 94 PHE A C 1
ATOM 720 O O . PHE A 1 94 ? -12.588 0.731 31.150 1.00 80.19 94 PHE A O 1
ATOM 727 N N . ASP A 1 95 ? -10.781 1.165 29.885 1.00 81.94 95 ASP A N 1
ATOM 728 C CA . ASP A 1 95 ? -11.290 2.389 29.268 1.00 81.94 95 ASP A CA 1
ATOM 729 C C . ASP A 1 95 ? -12.324 2.080 28.187 1.00 81.94 95 ASP A C 1
ATOM 731 O O . ASP A 1 95 ? -12.128 1.152 27.404 1.00 81.94 95 ASP A O 1
ATOM 735 N N . TYR A 1 96 ? -13.393 2.877 28.101 1.00 75.69 96 TYR A N 1
ATOM 736 C CA . TYR A 1 96 ? -14.416 2.777 27.052 1.00 75.69 96 TYR A CA 1
ATOM 737 C C . TYR A 1 96 ? -13.783 2.909 25.647 1.00 75.69 96 TYR A C 1
ATOM 739 O O . TYR A 1 96 ? -13.037 3.865 25.431 1.00 75.69 96 TYR A O 1
ATOM 747 N N . PRO A 1 97 ? -14.057 2.002 24.678 1.00 81.12 97 PRO A N 1
ATOM 748 C CA . PRO A 1 97 ? -15.136 0.994 24.617 1.00 81.12 97 PRO A CA 1
ATOM 749 C C . PRO A 1 97 ? -14.843 -0.359 25.306 1.00 81.12 97 PRO A C 1
ATOM 751 O O . PRO A 1 97 ? -15.661 -1.282 25.278 1.00 81.12 97 PRO A O 1
ATOM 754 N N . GLY A 1 98 ? -13.695 -0.481 25.963 1.00 84.19 98 GLY A N 1
ATOM 755 C CA . GLY A 1 98 ? -13.241 -1.652 26.713 1.00 84.19 98 GLY A CA 1
ATOM 756 C C . GLY A 1 98 ? -12.396 -2.623 25.886 1.00 84.19 98 GLY A C 1
ATOM 757 O O . GLY A 1 98 ? -12.138 -3.753 26.293 1.00 84.19 98 GLY A O 1
ATOM 758 N N . TYR A 1 99 ? -11.963 -2.196 24.707 1.00 88.44 99 TYR A N 1
ATOM 759 C CA . TYR A 1 99 ? -10.984 -2.910 23.911 1.00 88.44 99 TYR A CA 1
ATOM 760 C C . TYR A 1 99 ? -10.102 -1.914 23.163 1.00 88.44 99 TYR A C 1
ATOM 762 O O . TYR A 1 99 ? -10.509 -0.791 22.859 1.00 88.44 99 TYR A O 1
ATOM 770 N N . ARG A 1 100 ? -8.900 -2.361 22.815 1.00 92.00 100 ARG A N 1
ATOM 771 C CA . ARG A 1 100 ? -7.986 -1.684 21.903 1.00 92.00 100 ARG A CA 1
ATOM 772 C C . ARG A 1 100 ? -7.522 -2.664 20.833 1.00 92.00 100 ARG A C 1
ATOM 774 O O . ARG A 1 100 ? -7.244 -3.829 21.121 1.00 92.00 100 ARG A O 1
ATOM 781 N N . CYS A 1 101 ? -7.414 -2.176 19.608 1.00 94.81 101 CYS A N 1
ATOM 782 C CA . CYS A 1 101 ? -6.868 -2.935 18.491 1.00 94.81 101 CYS A CA 1
ATOM 783 C C . CYS A 1 101 ? -5.383 -2.629 18.321 1.00 94.81 101 CYS A C 1
ATOM 785 O O . CYS A 1 101 ? -4.925 -1.529 18.641 1.00 94.81 101 CYS A O 1
ATOM 787 N N . SER A 1 102 ? -4.623 -3.594 17.806 1.00 94.75 102 SER A N 1
ATOM 788 C CA . SER A 1 102 ? -3.279 -3.311 17.306 1.00 94.75 102 SER A CA 1
ATOM 789 C C . SER A 1 102 ? -3.328 -2.301 16.143 1.00 94.75 102 SER A C 1
ATOM 791 O O . SER A 1 102 ? -4.374 -2.170 15.499 1.00 94.75 102 SER A O 1
ATOM 793 N N . PRO A 1 103 ? -2.217 -1.600 15.847 1.00 94.69 103 PRO A N 1
ATOM 794 C CA . PRO A 1 103 ? -2.120 -0.732 14.676 1.00 94.69 103 PRO A CA 1
ATOM 795 C C . PRO A 1 103 ? -2.476 -1.463 13.376 1.00 94.69 103 PRO A C 1
ATOM 797 O O . PRO A 1 103 ? -2.365 -2.692 13.297 1.00 94.69 103 PRO A O 1
ATOM 800 N N . CYS A 1 104 ? -2.896 -0.702 12.363 1.00 94.94 104 CYS A N 1
ATOM 801 C CA . CYS A 1 104 ? -3.167 -1.253 11.040 1.00 94.94 104 CYS A CA 1
ATOM 802 C C . CYS A 1 104 ? -1.917 -1.931 10.450 1.00 94.94 104 CYS A C 1
ATOM 804 O O . CYS A 1 104 ? -0.796 -1.542 10.790 1.00 94.94 104 CYS A O 1
ATOM 806 N N . PRO A 1 105 ? -2.097 -2.948 9.584 1.00 93.12 105 PRO A N 1
ATOM 807 C CA . PRO A 1 105 ? -0.980 -3.572 8.888 1.00 93.12 105 PRO A CA 1
ATOM 808 C C . PRO A 1 105 ? -0.201 -2.548 8.058 1.00 93.12 105 PRO A C 1
ATOM 810 O O . PRO A 1 105 ? -0.739 -1.512 7.672 1.00 93.12 105 PRO A O 1
ATOM 813 N N . GLU A 1 106 ? 1.045 -2.876 7.737 1.00 92.75 106 GLU A N 1
ATOM 814 C CA . GLU A 1 106 ? 1.859 -2.084 6.815 1.00 92.75 106 GLU A CA 1
ATOM 815 C C . GLU A 1 106 ? 1.141 -1.900 5.462 1.00 92.75 106 GLU A C 1
ATOM 817 O O . GLU A 1 106 ? 0.439 -2.807 5.003 1.00 92.75 106 GLU A O 1
ATOM 822 N N . GLY A 1 107 ? 1.255 -0.706 4.868 1.00 92.88 107 GLY A N 1
ATOM 823 C CA . GLY A 1 107 ? 0.481 -0.314 3.677 1.00 92.88 107 GLY A CA 1
ATOM 824 C C . GLY A 1 107 ? -0.960 0.123 3.959 1.00 92.88 107 GLY A C 1
ATOM 825 O O . GLY A 1 107 ? -1.714 0.397 3.033 1.00 92.88 107 GLY A O 1
ATOM 826 N N . MET A 1 108 ? -1.378 0.200 5.228 1.00 94.56 108 MET A N 1
ATOM 827 C CA . MET A 1 108 ? -2.727 0.627 5.601 1.00 94.56 108 MET A CA 1
ATOM 828 C C . MET A 1 108 ? -2.716 1.686 6.705 1.00 94.56 108 MET A C 1
ATOM 830 O O . MET A 1 108 ? -1.842 1.717 7.568 1.00 94.56 108 MET A O 1
ATOM 834 N N . THR A 1 109 ? -3.738 2.538 6.716 1.00 93.44 109 THR A N 1
ATOM 835 C CA . THR A 1 109 ? -3.931 3.599 7.710 1.00 93.44 109 THR A CA 1
ATOM 836 C C . THR A 1 109 ? -5.312 3.517 8.352 1.00 93.44 109 THR A C 1
ATOM 838 O O . THR A 1 109 ? -6.271 3.040 7.744 1.00 93.44 109 THR A O 1
ATOM 841 N N . GLY A 1 110 ? -5.427 3.957 9.605 1.00 93.94 110 GLY A N 1
ATOM 842 C CA . GLY A 1 110 ? -6.687 3.942 10.340 1.00 93.94 110 GLY A CA 1
ATOM 843 C C . GLY A 1 110 ? -6.517 3.767 11.844 1.00 93.94 110 GLY A C 1
ATOM 844 O O . GLY A 1 110 ? -5.436 3.944 12.398 1.00 93.94 110 GLY A O 1
ATOM 845 N N . ASN A 1 111 ? -7.609 3.411 12.515 1.00 91.94 111 ASN A N 1
ATOM 846 C CA . ASN A 1 111 ? -7.688 3.298 13.978 1.00 91.94 111 ASN A CA 1
ATOM 847 C C . ASN A 1 111 ? -7.587 1.845 14.494 1.00 91.94 111 ASN A C 1
ATOM 849 O O . ASN A 1 111 ? -7.879 1.585 15.660 1.00 91.94 111 ASN A O 1
ATOM 853 N N . GLY A 1 112 ? -7.239 0.885 13.632 1.00 92.94 112 GLY A N 1
ATOM 854 C CA . GLY A 1 112 ? -7.159 -0.543 13.964 1.00 92.94 112 GLY A CA 1
ATOM 855 C C . GLY A 1 112 ? -8.503 -1.290 13.9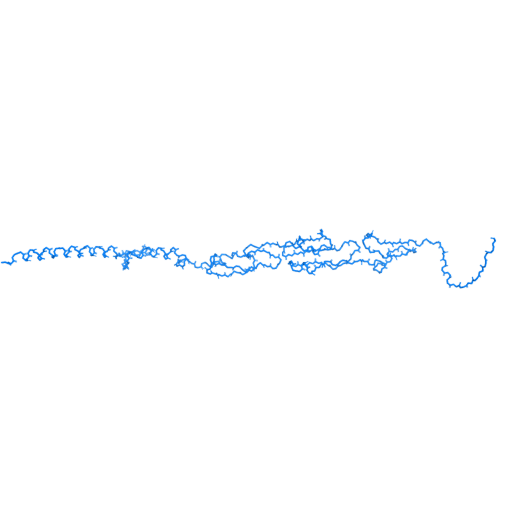58 1.00 92.94 112 GLY A C 1
ATOM 856 O O . GLY A 1 112 ? -8.514 -2.509 13.792 1.00 92.94 112 GLY A O 1
ATOM 857 N N . THR A 1 113 ? -9.648 -0.607 14.064 1.00 91.81 113 THR A N 1
ATOM 858 C CA . THR A 1 113 ? -10.967 -1.218 13.783 1.00 91.81 113 THR A CA 1
ATOM 859 C C . THR A 1 113 ? -11.325 -1.085 12.308 1.00 91.81 113 THR A C 1
ATOM 861 O O . THR A 1 113 ? -11.728 -2.053 11.665 1.00 91.81 113 THR A O 1
ATOM 864 N N . HIS A 1 114 ? -11.077 0.092 11.741 1.00 93.94 114 HIS A N 1
ATOM 865 C CA . HIS A 1 114 ? -11.191 0.380 10.323 1.00 93.94 114 HIS A CA 1
ATOM 866 C C . HIS A 1 114 ? -9.813 0.736 9.781 1.00 93.94 114 HIS A C 1
ATOM 868 O O . HIS A 1 114 ? -9.260 1.782 10.117 1.00 93.94 114 HIS A O 1
ATOM 874 N N . CYS A 1 115 ? -9.274 -0.143 8.942 1.00 95.31 115 CYS A N 1
ATOM 875 C CA . CYS A 1 115 ? -8.050 0.102 8.194 1.00 95.31 115 CYS A CA 1
ATOM 876 C C . CYS A 1 115 ? -8.405 0.300 6.723 1.00 95.31 115 CYS A C 1
ATOM 878 O O . CYS A 1 115 ? -9.147 -0.497 6.144 1.00 95.31 115 CYS A O 1
ATOM 880 N N . GLN A 1 116 ? -7.880 1.371 6.144 1.00 94.25 116 GLN A N 1
ATOM 881 C CA . GLN A 1 116 ? -7.992 1.706 4.734 1.00 94.25 116 GLN A CA 1
ATOM 882 C C . GLN A 1 116 ? -6.620 1.589 4.087 1.00 94.25 116 GLN A C 1
ATOM 884 O O . GLN A 1 116 ? -5.595 1.787 4.735 1.00 94.25 116 GLN A O 1
ATOM 889 N N . ASP A 1 117 ? -6.630 1.216 2.821 1.00 95.88 117 ASP A N 1
ATOM 890 C CA . ASP A 1 117 ? -5.436 1.126 1.998 1.00 95.88 117 ASP A CA 1
ATOM 891 C C . ASP A 1 117 ? -4.783 2.506 1.827 1.00 95.88 117 ASP A C 1
ATOM 893 O O . ASP A 1 117 ? -5.491 3.510 1.702 1.00 95.88 117 ASP A O 1
ATOM 897 N N . ILE A 1 118 ? -3.453 2.567 1.876 1.00 95.25 118 ILE A N 1
ATOM 898 C CA . ILE A 1 118 ? -2.712 3.797 1.589 1.00 95.25 118 ILE A CA 1
ATOM 899 C C . ILE A 1 118 ? -2.439 3.825 0.094 1.00 95.25 118 ILE A C 1
ATOM 901 O O . ILE A 1 118 ? -1.802 2.923 -0.418 1.00 95.25 118 ILE A O 1
ATOM 905 N N . ASP A 1 119 ? -2.854 4.891 -0.587 1.00 95.62 119 ASP A N 1
ATOM 906 C CA . ASP A 1 119 ? -2.507 5.073 -1.994 1.00 95.62 119 ASP A CA 1
ATOM 907 C C . ASP A 1 119 ? -1.072 5.609 -2.124 1.00 95.62 119 ASP A C 1
ATOM 909 O O . ASP A 1 119 ? -0.830 6.824 -2.122 1.00 95.62 119 ASP A O 1
ATOM 913 N N . GLU A 1 120 ? -0.096 4.701 -2.212 1.00 95.88 120 GLU A N 1
ATOM 914 C CA . GLU A 1 120 ? 1.304 5.094 -2.385 1.00 95.88 120 GLU A CA 1
ATOM 915 C C . GLU A 1 120 ? 1.562 5.758 -3.745 1.00 95.88 120 GLU A C 1
ATOM 917 O O . GLU A 1 120 ? 2.473 6.585 -3.864 1.00 95.88 120 GLU A O 1
ATOM 922 N N . CYS A 1 121 ? 0.749 5.461 -4.762 1.00 95.38 121 CYS A N 1
ATOM 923 C CA . CYS A 1 121 ? 0.863 6.066 -6.086 1.00 95.38 121 CYS A CA 1
ATOM 924 C C . CYS A 1 121 ? 0.525 7.556 -6.064 1.00 95.38 121 CYS A C 1
ATOM 926 O O . CYS A 1 121 ? 1.239 8.354 -6.671 1.00 95.38 121 CYS A O 1
ATOM 928 N N . SER A 1 122 ? -0.512 7.945 -5.326 1.00 94.12 122 SER A N 1
ATOM 929 C CA . SER A 1 122 ? -0.911 9.348 -5.188 1.00 94.12 122 SER A CA 1
ATOM 930 C C . SER A 1 122 ? 0.053 10.167 -4.325 1.00 94.12 122 SER A C 1
ATOM 932 O O . SER A 1 122 ? 0.210 11.366 -4.558 1.00 94.12 122 SER A O 1
ATOM 934 N N . ILE A 1 123 ? 0.697 9.545 -3.331 1.00 93.38 123 ILE A N 1
ATOM 935 C CA . ILE A 1 123 ? 1.516 10.260 -2.338 1.00 93.38 123 ILE A CA 1
ATOM 936 C C . ILE A 1 123 ? 3.003 10.247 -2.705 1.00 93.38 123 ILE A C 1
ATOM 938 O O . ILE A 1 123 ? 3.644 11.296 -2.700 1.00 93.38 123 ILE A O 1
ATOM 942 N N . ALA A 1 124 ? 3.565 9.070 -2.988 1.00 93.69 124 ALA A N 1
ATOM 943 C CA . ALA A 1 124 ? 5.001 8.900 -3.184 1.00 93.69 124 ALA A CA 1
ATOM 944 C C . ALA A 1 124 ? 5.409 8.916 -4.660 1.00 93.69 124 ALA A C 1
ATOM 946 O O . ALA A 1 124 ? 6.549 9.277 -4.944 1.00 93.69 124 ALA A O 1
ATOM 947 N N . GLN A 1 125 ? 4.530 8.518 -5.588 1.00 94.12 125 GLN A N 1
ATOM 948 C CA . GLN A 1 125 ? 4.841 8.377 -7.021 1.00 94.12 125 GLN A CA 1
ATOM 949 C C . GLN A 1 125 ? 6.170 7.620 -7.255 1.00 94.12 125 GLN A C 1
ATOM 951 O O . GLN A 1 125 ? 7.173 8.204 -7.669 1.00 94.12 125 GLN A O 1
ATOM 956 N N . PRO A 1 126 ? 6.241 6.325 -6.900 1.00 94.88 126 PRO A N 1
ATOM 957 C CA . PRO A 1 126 ? 7.485 5.557 -6.956 1.00 94.88 126 PRO A CA 1
ATOM 958 C C . PRO A 1 126 ? 7.914 5.152 -8.375 1.00 94.88 126 PRO A C 1
ATOM 960 O O . PRO A 1 126 ? 9.072 4.803 -8.579 1.00 94.88 126 PRO A O 1
ATOM 963 N N . CYS A 1 127 ? 7.014 5.184 -9.355 1.00 96.12 127 CYS A N 1
ATOM 964 C CA . CYS A 1 127 ? 7.276 4.674 -10.701 1.00 96.12 127 CYS A CA 1
ATOM 965 C C . CYS A 1 127 ? 7.955 5.697 -11.613 1.00 96.12 127 CYS A C 1
ATOM 967 O O . CYS A 1 127 ? 7.865 6.903 -11.391 1.00 96.12 127 CYS A O 1
ATOM 969 N N . TYR A 1 128 ? 8.590 5.206 -12.682 1.00 92.62 128 TYR A N 1
ATOM 970 C CA . TYR A 1 128 ? 9.315 6.043 -13.639 1.00 92.62 128 TYR A CA 1
ATOM 971 C C . TYR A 1 128 ? 8.385 7.050 -14.327 1.00 92.62 128 TYR A C 1
ATOM 973 O O . TYR A 1 128 ? 8.727 8.214 -14.518 1.00 92.62 128 TYR A O 1
ATOM 981 N N . SER A 1 129 ? 7.181 6.597 -14.684 1.00 90.69 129 SER A N 1
ATOM 982 C CA . SER A 1 129 ? 6.113 7.443 -15.211 1.00 90.69 129 SER A CA 1
ATOM 983 C C . SER A 1 129 ? 5.011 7.622 -14.160 1.00 90.69 129 SER A C 1
ATOM 985 O O . SER A 1 129 ? 4.541 6.621 -13.617 1.00 90.69 129 SER A O 1
ATOM 987 N N . PRO A 1 130 ? 4.523 8.852 -13.907 1.00 85.38 130 PRO A N 1
ATOM 988 C CA . PRO A 1 130 ? 3.477 9.099 -12.908 1.00 85.38 130 PRO A CA 1
ATOM 989 C C . PRO A 1 130 ? 2.178 8.313 -13.150 1.00 85.38 130 PRO A C 1
ATOM 991 O O . PRO A 1 130 ? 1.483 7.974 -12.200 1.00 85.38 130 PRO A O 1
ATOM 994 N N . GLY A 1 131 ? 1.855 8.004 -14.412 1.00 90.00 131 GLY A N 1
ATOM 995 C CA . GLY A 1 131 ? 0.675 7.214 -14.792 1.00 90.00 131 GLY A CA 1
ATOM 996 C C . GLY A 1 131 ? 0.880 5.695 -14.804 1.00 90.00 131 GLY A C 1
ATOM 997 O O . GLY A 1 131 ? -0.083 4.973 -15.017 1.00 90.00 131 GLY A O 1
ATOM 998 N N . ALA A 1 132 ? 2.108 5.219 -14.582 1.00 93.19 132 ALA A N 1
ATOM 999 C CA . ALA A 1 132 ? 2.463 3.797 -14.590 1.00 93.19 132 ALA A CA 1
ATOM 1000 C C . ALA A 1 132 ? 2.370 3.152 -13.194 1.00 93.19 132 ALA A C 1
ATOM 1002 O O . ALA A 1 132 ? 2.747 1.997 -13.016 1.00 93.19 132 ALA A O 1
ATOM 1003 N N . CYS A 1 133 ? 1.936 3.902 -12.178 1.00 96.44 133 CYS A N 1
ATOM 1004 C CA . CYS A 1 133 ? 1.781 3.379 -10.826 1.00 96.44 133 CYS A CA 1
ATOM 1005 C C . CYS A 1 133 ? 0.386 2.796 -10.628 1.00 96.44 133 CYS A C 1
ATOM 1007 O O . CYS A 1 133 ? -0.615 3.480 -10.838 1.00 96.44 133 CYS A O 1
ATOM 1009 N N . ILE A 1 134 ? 0.333 1.544 -10.182 1.00 96.00 134 ILE A N 1
ATOM 1010 C CA . ILE A 1 134 ? -0.896 0.827 -9.868 1.00 96.00 134 ILE A CA 1
ATOM 1011 C C . ILE A 1 134 ? -0.949 0.624 -8.357 1.00 96.00 134 ILE A C 1
ATOM 1013 O O . ILE A 1 134 ? -0.132 -0.101 -7.784 1.00 96.00 134 ILE A O 1
ATOM 1017 N N . ASN A 1 135 ? -1.935 1.251 -7.718 1.00 96.25 135 ASN A N 1
ATOM 1018 C CA . ASN A 1 135 ? -2.204 1.036 -6.304 1.00 96.25 135 ASN A CA 1
ATOM 1019 C C . ASN A 1 135 ? -2.859 -0.339 -6.091 1.00 96.25 135 ASN A C 1
ATOM 1021 O O . ASN A 1 135 ? -3.772 -0.727 -6.826 1.00 96.25 135 ASN A O 1
ATOM 1025 N N . THR A 1 136 ? -2.401 -1.085 -5.093 1.00 94.56 136 THR A N 1
ATOM 1026 C CA . THR A 1 136 ? -2.849 -2.448 -4.779 1.00 94.56 136 THR A CA 1
ATOM 1027 C C . THR A 1 136 ? -3.203 -2.570 -3.299 1.00 94.56 136 THR A C 1
ATOM 1029 O O . THR A 1 136 ? -2.808 -1.757 -2.481 1.00 94.56 136 THR A O 1
ATOM 1032 N N . VAL A 1 137 ? -3.947 -3.606 -2.908 1.00 91.75 137 VAL A N 1
ATOM 1033 C CA . VAL A 1 137 ? -4.313 -3.763 -1.492 1.00 91.75 137 VAL A CA 1
ATOM 1034 C C . VAL A 1 137 ? -3.066 -4.061 -0.648 1.00 91.75 137 VAL A C 1
ATOM 1036 O O . VAL A 1 137 ? -2.481 -5.137 -0.786 1.00 91.75 137 VAL A O 1
ATOM 1039 N N . LYS A 1 138 ? -2.759 -3.158 0.291 1.00 88.00 138 LYS A N 1
ATOM 1040 C CA . LYS A 1 138 ? -1.577 -3.080 1.165 1.00 88.00 138 LYS A CA 1
ATOM 1041 C C . LYS A 1 138 ? -0.289 -2.620 0.476 1.00 88.00 138 LYS A C 1
ATOM 1043 O O . LYS A 1 138 ? 0.769 -2.809 1.065 1.00 88.00 138 LYS A O 1
ATOM 1048 N N . GLY A 1 139 ? -0.313 -2.076 -0.736 1.00 95.25 139 GLY A N 1
ATOM 1049 C CA . GLY A 1 139 ? 0.929 -1.654 -1.383 1.00 95.25 139 GLY A CA 1
ATOM 1050 C C . GLY A 1 139 ? 0.760 -1.209 -2.823 1.00 95.25 139 GLY A C 1
ATOM 1051 O O . GLY A 1 139 ? -0.339 -0.957 -3.293 1.00 95.25 139 GLY A O 1
ATOM 1052 N N . PHE A 1 140 ? 1.835 -1.237 -3.601 1.00 96.19 140 PHE A N 1
ATOM 1053 C CA . PHE A 1 140 ? 1.814 -0.750 -4.977 1.00 96.19 140 PHE A CA 1
ATOM 1054 C C . PHE A 1 140 ? 2.654 -1.611 -5.916 1.00 96.19 140 PHE A C 1
ATOM 1056 O O . PHE A 1 140 ? 3.561 -2.344 -5.509 1.00 96.19 140 PHE A O 1
ATOM 1063 N N . SER A 1 141 ? 2.376 -1.466 -7.208 1.00 96.50 141 SER A N 1
ATOM 1064 C CA . SER A 1 141 ? 3.196 -2.017 -8.277 1.00 96.50 141 SER A CA 1
ATOM 1065 C C . SER A 1 141 ? 3.354 -1.000 -9.397 1.00 96.50 141 SER A C 1
ATOM 1067 O O . SER A 1 141 ? 2.393 -0.354 -9.804 1.00 96.50 141 SER A O 1
ATOM 1069 N N . CYS A 1 142 ? 4.562 -0.894 -9.932 1.00 96.75 142 CYS A N 1
ATOM 1070 C CA . CYS A 1 142 ? 4.828 -0.142 -11.147 1.00 96.75 142 CYS A CA 1
ATOM 1071 C C . CYS A 1 142 ? 4.652 -1.027 -12.378 1.00 96.75 142 CYS A C 1
ATOM 1073 O O . CYS A 1 142 ? 5.029 -2.202 -12.367 1.00 96.75 142 CYS A O 1
ATOM 1075 N N . GLU A 1 143 ? 4.120 -0.452 -13.452 1.00 95.00 143 GLU A N 1
ATOM 1076 C CA . GLU A 1 143 ? 4.223 -1.045 -14.781 1.00 95.00 143 GLU A CA 1
ATOM 1077 C C . GLU A 1 143 ? 5.691 -1.127 -15.226 1.00 95.00 143 GLU A C 1
ATOM 1079 O O . GLU A 1 143 ? 6.591 -0.512 -14.646 1.00 95.00 143 GLU A O 1
ATOM 1084 N N . LEU A 1 144 ? 5.947 -1.927 -16.259 1.00 92.81 144 LEU A N 1
ATOM 1085 C CA . LEU A 1 144 ? 7.283 -2.077 -16.827 1.00 92.81 144 LEU A CA 1
ATOM 1086 C C . LEU A 1 144 ? 7.791 -0.754 -17.414 1.00 92.81 144 LEU A C 1
ATOM 1088 O O . LEU A 1 144 ? 7.010 0.124 -17.782 1.00 92.81 144 LEU A O 1
ATOM 1092 N N . CYS A 1 145 ? 9.116 -0.634 -17.523 1.00 91.50 145 CYS A N 1
ATOM 1093 C CA . CYS A 1 145 ? 9.736 0.514 -18.172 1.00 91.50 145 CYS A CA 1
ATOM 1094 C C . CYS A 1 145 ? 9.171 0.716 -19.592 1.00 91.50 145 CYS A C 1
ATOM 1096 O O . CYS A 1 145 ? 8.867 -0.268 -20.279 1.00 91.50 145 CYS A O 1
ATOM 1098 N N . PRO A 1 146 ? 9.022 1.977 -20.040 1.00 87.75 146 PRO A N 1
ATOM 1099 C CA . PRO A 1 146 ? 8.516 2.253 -21.373 1.00 87.75 146 PRO A CA 1
ATOM 1100 C C . PRO A 1 146 ? 9.435 1.658 -22.454 1.00 87.75 146 PRO A C 1
ATOM 1102 O O . PRO A 1 146 ? 10.618 1.425 -22.195 1.00 87.75 146 PRO A O 1
ATOM 1105 N N . PRO A 1 147 ? 8.923 1.436 -23.679 1.00 84.62 147 PRO A N 1
ATOM 1106 C CA . PRO A 1 147 ? 9.722 0.903 -24.780 1.00 84.62 147 PRO A CA 1
ATOM 1107 C C . PRO A 1 147 ? 11.020 1.696 -25.004 1.00 84.62 147 PRO A C 1
ATOM 1109 O O . PRO A 1 147 ? 10.996 2.927 -25.001 1.00 84.62 147 PRO A O 1
ATOM 1112 N N . GLY A 1 148 ? 12.134 0.985 -25.201 1.00 79.12 148 GLY A N 1
ATOM 1113 C CA . GLY A 1 148 ? 13.480 1.568 -25.323 1.00 79.12 148 GLY A CA 1
ATOM 1114 C C . GLY A 1 148 ? 14.224 1.723 -23.991 1.00 79.12 148 GLY A C 1
ATOM 1115 O O . GLY A 1 148 ? 15.423 1.983 -23.990 1.00 79.12 148 GLY A O 1
ATOM 1116 N N . LEU A 1 149 ? 13.552 1.515 -22.852 1.00 85.88 149 LEU A N 1
ATOM 1117 C CA . LEU A 1 149 ? 14.206 1.419 -21.550 1.00 85.88 149 LEU A CA 1
ATOM 1118 C C . LEU A 1 149 ? 14.034 0.036 -20.929 1.00 85.88 149 LEU A C 1
ATOM 1120 O O . LEU A 1 149 ? 13.022 -0.643 -21.107 1.00 85.88 149 LEU A O 1
ATOM 1124 N N . TRP A 1 150 ? 15.017 -0.349 -20.129 1.00 87.44 150 TRP A N 1
ATOM 1125 C CA . TRP A 1 150 ? 14.995 -1.545 -19.313 1.00 87.44 150 TRP A CA 1
ATOM 1126 C C . TRP A 1 150 ? 15.284 -1.210 -17.853 1.00 87.44 150 TRP A C 1
ATOM 1128 O O . TRP A 1 150 ? 16.071 -0.322 -17.529 1.00 87.44 150 TRP A O 1
ATOM 1138 N N . GLY A 1 151 ? 14.633 -1.942 -16.963 1.00 90.50 151 GLY A N 1
ATOM 1139 C CA . GLY A 1 151 ? 14.808 -1.814 -15.529 1.00 90.50 151 GLY A CA 1
ATOM 1140 C C . GLY A 1 151 ? 14.087 -2.942 -14.800 1.00 90.50 151 GLY A C 1
ATOM 1141 O O . GLY A 1 151 ? 13.195 -3.583 -15.373 1.00 90.50 151 GLY A O 1
ATOM 1142 N N . PRO A 1 152 ? 14.469 -3.224 -13.548 1.00 93.00 152 PRO A N 1
ATOM 1143 C CA . PRO A 1 152 ? 13.771 -4.209 -12.740 1.00 93.00 152 PRO A CA 1
ATOM 1144 C C . PRO A 1 152 ? 12.327 -3.756 -12.452 1.00 93.00 152 PRO A C 1
ATOM 1146 O O . PRO A 1 152 ? 12.063 -2.556 -12.320 1.00 93.00 152 PRO A O 1
ATOM 1149 N N . PRO A 1 153 ? 11.370 -4.695 -12.325 1.00 93.25 153 PRO A N 1
ATOM 1150 C CA . PRO A 1 153 ? 10.032 -4.355 -11.861 1.00 93.25 153 PRO A CA 1
ATOM 1151 C C . PRO A 1 153 ? 10.101 -3.837 -10.419 1.00 93.25 153 PRO A C 1
ATOM 1153 O O . PRO A 1 153 ? 10.818 -4.399 -9.589 1.00 93.25 153 PRO A O 1
ATOM 1156 N N . LEU A 1 154 ? 9.329 -2.793 -10.117 1.00 95.81 154 LEU A N 1
ATOM 1157 C CA . LEU A 1 154 ? 9.213 -2.245 -8.768 1.00 95.81 154 LEU A CA 1
ATOM 1158 C C . LEU A 1 154 ? 7.829 -2.550 -8.197 1.00 95.81 154 LEU A C 1
ATOM 1160 O O . LEU A 1 154 ? 6.812 -2.166 -8.770 1.00 95.81 154 LEU A O 1
ATOM 1164 N N . PHE A 1 155 ? 7.807 -3.207 -7.045 1.00 96.00 155 PHE A N 1
ATOM 1165 C CA . PHE A 1 155 ? 6.619 -3.424 -6.229 1.00 96.00 155 PHE A CA 1
ATOM 1166 C C . PHE A 1 155 ? 7.018 -3.352 -4.758 1.00 96.00 155 PHE A C 1
ATOM 1168 O O . PHE A 1 155 ? 8.166 -3.627 -4.402 1.00 96.00 155 PHE A O 1
ATOM 1175 N N . GLY A 1 156 ? 6.082 -2.968 -3.900 1.00 95.38 156 GLY A N 1
ATOM 1176 C CA . GLY A 1 156 ? 6.369 -2.771 -2.488 1.00 95.38 156 GLY A CA 1
ATOM 1177 C C . GLY A 1 156 ? 5.114 -2.575 -1.660 1.00 95.38 156 GLY A C 1
ATOM 1178 O O . GLY A 1 156 ? 4.007 -2.507 -2.184 1.00 95.38 156 GLY A O 1
ATOM 1179 N N . VAL A 1 157 ? 5.310 -2.502 -0.351 1.00 95.69 157 VAL A N 1
ATOM 1180 C CA . VAL A 1 157 ? 4.255 -2.312 0.644 1.00 95.69 157 VAL A CA 1
ATOM 1181 C C . VAL A 1 157 ? 4.611 -1.082 1.461 1.00 95.69 157 VAL A C 1
ATOM 1183 O O . VAL A 1 157 ? 5.745 -0.961 1.921 1.00 95.69 157 VAL A O 1
ATOM 1186 N N . GLY A 1 158 ? 3.650 -0.183 1.657 1.00 93.31 158 GLY A N 1
ATOM 1187 C CA . GLY A 1 158 ? 3.819 0.949 2.549 1.00 93.31 158 GLY A CA 1
ATOM 1188 C C . GLY A 1 158 ? 4.506 2.163 1.932 1.00 93.31 158 GLY A C 1
ATOM 1189 O O . GLY A 1 158 ? 5.333 2.104 1.017 1.00 93.31 158 GLY A O 1
ATOM 1190 N N . LEU A 1 159 ? 4.172 3.309 2.520 1.00 93.75 159 LEU A N 1
ATOM 1191 C CA . LEU A 1 159 ? 4.619 4.615 2.056 1.00 93.75 159 LEU A CA 1
ATOM 1192 C C . LEU A 1 159 ? 6.121 4.851 2.273 1.00 93.75 159 LEU A C 1
ATOM 1194 O O . LEU A 1 159 ? 6.764 5.511 1.460 1.00 93.75 159 LEU A O 1
ATOM 1198 N N . GLU A 1 160 ? 6.688 4.315 3.357 1.00 94.00 160 GLU A N 1
ATOM 1199 C CA . GLU A 1 160 ? 8.127 4.411 3.630 1.00 94.00 160 GLU A CA 1
ATOM 1200 C C . GLU A 1 160 ? 8.929 3.763 2.496 1.00 94.00 160 GLU A C 1
ATOM 1202 O O . GLU A 1 160 ? 9.821 4.391 1.922 1.00 94.00 160 GLU A O 1
ATOM 1207 N N . TYR A 1 161 ? 8.536 2.554 2.089 1.00 95.19 161 TYR A N 1
ATOM 1208 C CA . TYR A 1 161 ? 9.177 1.857 0.984 1.00 95.19 161 TYR A CA 1
ATOM 1209 C C . TYR A 1 161 ? 9.061 2.646 -0.328 1.00 95.19 161 TYR A C 1
ATOM 1211 O O . TYR A 1 161 ? 10.072 2.862 -0.998 1.00 95.19 161 TYR A O 1
ATOM 1219 N N . ALA A 1 162 ? 7.863 3.142 -0.657 1.00 94.88 162 ALA A N 1
ATOM 1220 C CA . ALA A 1 162 ? 7.595 3.910 -1.877 1.00 94.88 162 ALA A CA 1
ATOM 1221 C C . ALA A 1 162 ? 8.344 5.261 -1.955 1.00 94.88 162 ALA A C 1
ATOM 1223 O O . ALA A 1 162 ? 8.620 5.783 -3.042 1.00 94.88 162 ALA A O 1
ATOM 1224 N N . ASN A 1 163 ? 8.677 5.856 -0.807 1.00 94.94 163 ASN A N 1
ATOM 1225 C CA . ASN A 1 163 ? 9.449 7.097 -0.750 1.00 94.94 163 ASN A CA 1
ATOM 1226 C C . ASN A 1 163 ? 10.939 6.871 -1.016 1.00 94.94 163 ASN A C 1
ATOM 1228 O O . ASN A 1 163 ? 11.572 7.705 -1.664 1.00 94.94 163 ASN A O 1
ATOM 1232 N N . HIS A 1 164 ? 11.484 5.752 -0.539 1.00 95.62 164 HIS A N 1
ATOM 1233 C CA . HIS A 1 164 ? 12.910 5.447 -0.646 1.00 95.62 164 HIS A CA 1
ATOM 1234 C C . HIS A 1 164 ? 13.287 4.651 -1.900 1.00 95.62 164 HIS A C 1
ATOM 1236 O O . HIS A 1 164 ? 14.441 4.709 -2.316 1.00 95.62 164 HIS A O 1
ATOM 1242 N N . HIS A 1 165 ? 12.335 3.954 -2.523 1.00 95.12 165 HIS A N 1
ATOM 1243 C CA . HIS A 1 165 ? 12.580 3.128 -3.703 1.00 95.12 165 HIS A CA 1
ATOM 1244 C C . HIS A 1 165 ? 11.822 3.689 -4.902 1.00 95.12 165 HIS A C 1
ATOM 1246 O O . HIS A 1 165 ? 10.591 3.687 -4.936 1.00 95.12 165 HIS A O 1
ATOM 1252 N N . LYS A 1 166 ? 12.578 4.183 -5.885 1.00 95.25 166 LYS A N 1
ATOM 1253 C CA . LYS A 1 166 ? 12.056 4.668 -7.163 1.00 95.25 166 LYS A CA 1
ATOM 1254 C C . LYS A 1 166 ? 12.390 3.681 -8.267 1.00 95.25 166 LYS A C 1
ATOM 1256 O O . LYS A 1 166 ? 13.424 3.022 -8.220 1.00 95.25 166 LYS A O 1
ATOM 1261 N N . GLN A 1 167 ? 11.503 3.565 -9.247 1.00 95.19 167 GLN A N 1
ATOM 1262 C CA . GLN A 1 167 ? 11.733 2.703 -10.393 1.00 95.19 167 GLN A CA 1
ATOM 1263 C C . GLN A 1 167 ? 12.837 3.313 -11.249 1.00 95.19 167 GLN A C 1
ATOM 1265 O O . GLN A 1 167 ? 12.704 4.420 -11.775 1.00 95.19 167 GLN A O 1
ATOM 1270 N N . GLU A 1 168 ? 13.919 2.563 -11.397 1.00 92.88 168 GLU A N 1
ATOM 1271 C CA . GLU A 1 168 ? 15.050 2.935 -12.231 1.00 92.88 168 GLU A CA 1
ATOM 1272 C C . GLU A 1 168 ? 14.886 2.288 -13.606 1.00 92.88 168 GLU A C 1
ATOM 1274 O O . GLU A 1 168 ? 14.887 1.065 -13.734 1.00 92.88 168 GLU A O 1
ATOM 1279 N N . CYS A 1 169 ? 14.733 3.122 -14.632 1.00 91.19 169 CYS A N 1
ATOM 1280 C CA . CYS A 1 169 ? 14.703 2.699 -16.026 1.00 91.19 169 CYS A CA 1
ATOM 1281 C C . CYS A 1 169 ? 15.922 3.289 -16.735 1.00 91.19 169 CYS A C 1
ATOM 1283 O O . CYS A 1 169 ? 16.112 4.508 -16.742 1.00 91.19 169 CYS A O 1
ATOM 1285 N N . ALA A 1 170 ? 16.740 2.418 -17.318 1.00 88.44 170 ALA A N 1
ATOM 1286 C CA . ALA A 1 170 ? 17.927 2.768 -18.079 1.00 88.44 170 ALA A CA 1
ATOM 1287 C C . ALA A 1 170 ? 17.695 2.536 -19.573 1.00 88.44 170 ALA A C 1
ATOM 1289 O O . ALA A 1 170 ? 16.925 1.669 -19.969 1.00 88.44 170 ALA A O 1
ATOM 1290 N N . ASP A 1 171 ? 18.367 3.333 -20.389 1.00 86.06 171 ASP A N 1
ATOM 1291 C CA . ASP A 1 171 ? 18.399 3.194 -21.843 1.00 86.06 171 ASP A CA 1
ATOM 1292 C C . ASP A 1 171 ? 18.952 1.818 -22.250 1.00 86.06 171 ASP A C 1
ATOM 1294 O O . ASP A 1 171 ? 19.926 1.344 -21.657 1.00 86.06 171 ASP A O 1
ATOM 1298 N N . ILE A 1 172 ? 18.329 1.169 -23.233 1.00 83.81 172 ILE A N 1
ATOM 1299 C CA . ILE A 1 172 ? 18.833 -0.090 -23.789 1.00 83.81 172 ILE A CA 1
ATOM 1300 C C . ILE A 1 172 ? 19.812 0.256 -24.907 1.00 83.81 172 ILE A C 1
ATOM 1302 O O . ILE A 1 172 ? 19.407 0.850 -25.893 1.00 83.81 172 ILE A O 1
ATOM 1306 N N . ASP A 1 173 ? 21.076 -0.165 -24.803 1.00 82.56 173 ASP A N 1
ATOM 1307 C CA . ASP A 1 173 ? 22.011 -0.028 -25.925 1.00 82.56 173 ASP A CA 1
ATOM 1308 C C . ASP A 1 173 ? 21.766 -1.141 -26.947 1.00 82.56 173 ASP A C 1
ATOM 1310 O O . ASP A 1 173 ? 22.377 -2.217 -26.924 1.00 82.56 173 ASP A O 1
ATOM 1314 N N . GLU A 1 174 ? 20.850 -0.890 -27.874 1.00 81.94 174 GLU A N 1
ATOM 1315 C CA . GLU A 1 174 ? 20.484 -1.887 -28.866 1.00 81.94 174 GLU A CA 1
ATOM 1316 C C . GLU A 1 174 ? 21.608 -2.115 -29.897 1.00 81.94 174 GLU A C 1
ATOM 1318 O O . GLU A 1 174 ? 21.541 -3.081 -30.657 1.00 81.94 174 GLU A O 1
ATOM 1323 N N . CYS A 1 175 ? 22.657 -1.273 -29.943 1.00 80.62 175 CYS A N 1
ATOM 1324 C CA . CYS A 1 175 ? 23.836 -1.523 -30.780 1.00 80.62 175 CYS A CA 1
ATOM 1325 C C . CYS A 1 175 ? 24.688 -2.686 -30.249 1.00 80.62 175 CYS A C 1
ATOM 1327 O O . CYS A 1 175 ? 25.440 -3.289 -31.020 1.00 80.62 175 CYS A O 1
ATOM 1329 N N . ILE A 1 176 ? 24.590 -2.982 -28.950 1.00 83.62 176 ILE A N 1
ATOM 1330 C CA . ILE A 1 176 ? 25.334 -4.056 -28.279 1.00 83.62 176 ILE A CA 1
ATOM 1331 C C . ILE A 1 176 ? 24.425 -5.261 -28.024 1.00 83.62 176 ILE A C 1
ATOM 1333 O O . ILE A 1 176 ? 24.817 -6.395 -28.296 1.00 83.62 176 ILE A O 1
ATOM 1337 N N . GLU A 1 177 ? 23.209 -5.018 -27.535 1.00 80.19 177 GLU A N 1
ATOM 1338 C CA . GLU A 1 177 ? 22.297 -6.068 -27.065 1.00 80.19 177 GLU A CA 1
ATOM 1339 C C . GLU A 1 177 ? 21.580 -6.812 -28.208 1.00 80.19 177 GLU A C 1
ATOM 1341 O O . GLU A 1 177 ? 21.163 -7.961 -28.043 1.00 80.19 177 GLU A O 1
ATOM 1346 N N . VAL A 1 178 ? 21.448 -6.199 -29.393 1.00 77.88 178 VAL A N 1
ATOM 1347 C CA . VAL A 1 178 ? 20.735 -6.787 -30.538 1.00 77.88 178 VAL A CA 1
ATOM 1348 C C . VAL A 1 178 ? 21.696 -7.087 -31.692 1.00 77.88 178 VAL A C 1
ATOM 1350 O O . VAL A 1 178 ? 22.247 -6.202 -32.347 1.00 77.88 178 VAL A O 1
ATOM 1353 N N . ALA A 1 179 ? 21.864 -8.371 -32.016 1.00 75.69 179 ALA A N 1
ATOM 1354 C CA . ALA A 1 179 ? 22.624 -8.782 -33.195 1.00 75.69 179 ALA A CA 1
ATOM 1355 C C . ALA A 1 179 ? 21.893 -8.368 -34.488 1.00 75.69 179 ALA A C 1
ATOM 1357 O O . ALA A 1 179 ? 20.727 -8.707 -34.681 1.00 75.69 179 ALA A O 1
ATOM 1358 N N . ASN A 1 180 ? 22.597 -7.688 -35.403 1.00 73.12 180 ASN A N 1
ATOM 1359 C CA . ASN A 1 180 ? 22.027 -7.082 -36.619 1.00 73.12 180 ASN A CA 1
ATOM 1360 C C . ASN A 1 180 ? 20.953 -6.019 -36.341 1.00 73.12 180 ASN A C 1
ATOM 1362 O O . ASN A 1 180 ? 19.990 -5.908 -37.099 1.00 73.12 180 ASN A O 1
ATOM 1366 N N . ALA A 1 181 ? 21.124 -5.225 -35.280 1.00 73.81 181 ALA A N 1
ATOM 1367 C CA . ALA A 1 181 ? 20.193 -4.146 -34.954 1.00 73.81 181 ALA A CA 1
ATOM 1368 C C . ALA A 1 181 ? 19.943 -3.171 -36.122 1.00 73.81 181 ALA A C 1
ATOM 1370 O O . ALA A 1 181 ? 18.844 -2.646 -36.277 1.00 73.81 181 ALA A O 1
ATOM 1371 N N . CYS A 1 182 ? 20.942 -2.982 -36.992 1.00 79.19 182 CYS A N 1
ATOM 1372 C CA . CYS A 1 182 ? 20.814 -2.198 -38.212 1.00 79.19 182 CYS A CA 1
ATOM 1373 C C . CYS A 1 182 ? 21.114 -3.026 -39.476 1.00 79.19 182 CYS A C 1
ATOM 1375 O O . CYS A 1 182 ? 21.812 -4.042 -39.440 1.00 79.19 182 CYS A O 1
ATOM 1377 N N . VAL A 1 183 ? 20.608 -2.563 -40.625 1.00 82.12 183 VAL A N 1
ATOM 1378 C CA . VAL A 1 183 ? 20.846 -3.191 -41.937 1.00 82.12 183 VAL A CA 1
ATOM 1379 C C . VAL A 1 183 ? 22.344 -3.225 -42.301 1.00 82.12 183 VAL A C 1
ATOM 1381 O O . VAL A 1 183 ? 23.101 -2.346 -41.882 1.00 82.12 183 VAL A O 1
ATOM 1384 N N . PRO A 1 184 ? 22.813 -4.186 -43.119 1.00 80.62 184 PRO A N 1
ATOM 1385 C CA . PRO A 1 184 ? 24.210 -4.222 -43.553 1.00 80.62 184 PRO A CA 1
ATOM 1386 C C . PRO A 1 184 ? 24.663 -2.896 -44.191 1.00 80.62 184 PRO A C 1
ATOM 1388 O O . PRO A 1 184 ? 23.927 -2.311 -44.984 1.00 80.62 184 PRO A O 1
ATOM 1391 N N . HIS A 1 185 ? 25.883 -2.447 -43.872 1.00 75.56 185 HIS A N 1
ATOM 1392 C CA . HIS A 1 185 ? 26.441 -1.134 -44.259 1.00 75.56 185 HIS A CA 1
ATOM 1393 C C . HIS A 1 185 ? 25.731 0.083 -43.647 1.00 75.56 185 HIS A C 1
ATOM 1395 O O . HIS A 1 185 ? 25.732 1.171 -44.219 1.00 75.56 185 HIS A O 1
ATOM 1401 N N . SER A 1 186 ? 25.127 -0.066 -42.475 1.00 79.75 186 SER A N 1
ATOM 1402 C CA . SER A 1 186 ? 24.706 1.077 -41.667 1.00 79.75 186 SER A CA 1
ATOM 1403 C C . SER A 1 186 ? 25.492 1.127 -40.364 1.00 79.75 186 SER A C 1
ATOM 1405 O O . SER A 1 186 ? 25.985 0.111 -39.873 1.00 79.75 186 SER A O 1
ATOM 1407 N N . MET A 1 187 ? 25.669 2.337 -39.844 1.00 82.25 187 MET A N 1
ATOM 1408 C CA . MET A 1 187 ? 26.275 2.570 -38.544 1.00 82.25 187 MET A CA 1
ATOM 1409 C C . MET A 1 187 ? 25.184 2.755 -37.502 1.00 82.25 187 MET A C 1
ATOM 1411 O O . MET A 1 187 ? 24.317 3.619 -37.647 1.00 82.25 187 MET A O 1
ATOM 1415 N N . CYS A 1 188 ? 25.268 1.948 -36.450 1.00 81.88 188 CYS A N 1
ATOM 1416 C CA . CYS A 1 188 ? 24.428 2.086 -35.276 1.00 81.88 188 CYS A CA 1
ATOM 1417 C C . CYS A 1 188 ? 24.993 3.171 -34.359 1.00 81.88 188 CYS A C 1
ATOM 1419 O O . CYS A 1 188 ? 26.185 3.158 -34.044 1.00 81.88 188 CYS A O 1
ATOM 1421 N N . THR A 1 189 ? 24.145 4.102 -33.937 1.00 81.50 189 THR A N 1
ATOM 1422 C CA . THR A 1 189 ? 24.463 5.059 -32.876 1.00 81.50 189 THR A CA 1
ATOM 1423 C C . THR A 1 189 ? 23.409 4.937 -31.790 1.00 81.50 189 THR A C 1
ATOM 1425 O O . THR A 1 189 ? 22.234 5.162 -32.085 1.00 81.50 189 THR A O 1
ATOM 1428 N N . ASN A 1 190 ? 23.821 4.603 -30.562 1.00 77.06 190 ASN A N 1
ATOM 1429 C CA . ASN A 1 190 ? 22.898 4.572 -29.433 1.00 77.06 190 ASN A CA 1
ATOM 1430 C C . ASN A 1 190 ? 22.359 5.988 -29.158 1.00 77.06 190 ASN A C 1
ATOM 1432 O O . ASN A 1 190 ? 23.117 6.966 -29.167 1.00 77.06 190 ASN A O 1
ATOM 1436 N N . THR A 1 191 ? 21.055 6.106 -28.925 1.00 72.38 191 THR A N 1
ATOM 1437 C CA . THR A 1 191 ? 20.398 7.374 -28.619 1.00 72.38 191 THR A CA 1
ATOM 1438 C C . THR A 1 191 ? 19.605 7.277 -27.337 1.00 72.38 191 THR A C 1
ATOM 1440 O O . THR A 1 191 ? 18.602 6.582 -27.299 1.00 72.38 191 THR A O 1
ATOM 1443 N N . ILE A 1 192 ? 19.982 8.096 -26.353 1.00 70.12 192 ILE A N 1
ATOM 1444 C CA . ILE A 1 192 ? 19.259 8.195 -25.085 1.00 70.12 192 ILE A CA 1
ATOM 1445 C C . ILE A 1 192 ? 17.805 8.601 -25.366 1.00 70.12 192 ILE A C 1
ATOM 1447 O O . ILE A 1 192 ? 17.562 9.664 -25.955 1.00 70.12 192 ILE A O 1
ATOM 1451 N N . VAL A 1 193 ? 16.855 7.787 -24.896 1.00 67.00 193 VAL A N 1
ATOM 1452 C CA . VAL A 1 193 ? 15.393 7.863 -25.131 1.00 67.00 193 VAL A CA 1
ATOM 1453 C C . VAL A 1 193 ? 14.717 9.228 -24.837 1.00 67.00 193 VAL A C 1
ATOM 1455 O O . VAL A 1 193 ? 13.544 9.423 -25.145 1.00 67.00 193 VAL A O 1
ATOM 1458 N N . SER A 1 194 ? 15.421 10.269 -24.371 1.00 53.41 194 SER A N 1
ATOM 1459 C CA . SER A 1 194 ? 14.818 11.606 -24.192 1.00 53.41 194 SER A CA 1
ATOM 1460 C C . SER A 1 194 ? 14.467 12.348 -25.496 1.00 53.41 194 SER A C 1
ATOM 1462 O O . SER A 1 194 ? 13.840 13.408 -25.431 1.00 53.41 194 SER A O 1
ATOM 1464 N N . ARG A 1 195 ? 14.836 11.831 -26.684 1.00 49.06 195 ARG A N 1
ATOM 1465 C CA . ARG A 1 195 ? 14.549 12.495 -27.978 1.00 49.06 195 ARG A CA 1
ATOM 1466 C C . ARG A 1 195 ? 13.981 11.632 -29.106 1.00 49.06 195 ARG A C 1
ATOM 1468 O O . ARG A 1 195 ? 13.450 12.227 -30.035 1.00 49.06 195 ARG A O 1
ATOM 1475 N N . ASN A 1 196 ? 14.064 10.303 -29.060 1.00 48.91 196 ASN A N 1
ATOM 1476 C CA . ASN A 1 196 ? 13.417 9.412 -30.032 1.00 48.91 196 ASN A CA 1
ATOM 1477 C C . ASN A 1 196 ? 13.266 8.005 -29.426 1.00 48.91 196 ASN A C 1
ATOM 1479 O O . ASN A 1 196 ? 14.246 7.491 -28.900 1.00 48.91 196 ASN A O 1
ATOM 1483 N N . PRO A 1 197 ? 12.092 7.359 -29.528 1.00 49.78 197 PRO A N 1
ATOM 1484 C CA . PRO A 1 197 ? 11.858 6.010 -28.999 1.00 49.78 197 PRO A CA 1
ATOM 1485 C C . PRO A 1 197 ? 12.398 4.889 -29.910 1.00 49.78 197 PRO A C 1
ATOM 1487 O O . PRO A 1 197 ? 12.016 3.734 -29.755 1.00 49.78 197 PRO A O 1
ATOM 1490 N N . PHE A 1 198 ? 13.230 5.227 -30.899 1.00 51.53 198 PHE A N 1
ATOM 1491 C CA . PHE A 1 198 ? 13.769 4.284 -31.871 1.00 51.53 198 PHE A CA 1
ATOM 1492 C C . PHE A 1 198 ? 15.242 4.571 -32.146 1.00 51.53 198 PHE A C 1
ATOM 1494 O O . PHE A 1 198 ? 15.635 5.719 -32.374 1.00 51.53 198 PHE A O 1
ATOM 1501 N N . GLN A 1 199 ? 16.008 3.487 -32.186 1.00 54.97 199 GLN A N 1
ATOM 1502 C CA . GLN A 1 199 ? 17.405 3.396 -32.579 1.00 54.97 199 GLN A CA 1
ATOM 1503 C C . GLN A 1 199 ? 17.697 4.152 -33.888 1.00 54.97 199 GLN A C 1
ATOM 1505 O O . GLN A 1 199 ? 17.003 3.976 -34.896 1.00 54.97 199 GLN A O 1
ATOM 1510 N N . ILE A 1 200 ? 18.742 4.989 -33.904 1.00 62.84 200 ILE A N 1
ATOM 1511 C CA . ILE A 1 200 ? 19.174 5.687 -35.123 1.00 62.84 200 ILE A CA 1
ATOM 1512 C C . ILE A 1 200 ? 20.199 4.824 -35.865 1.00 62.84 200 ILE A C 1
ATOM 1514 O O . ILE A 1 200 ? 21.369 4.742 -35.489 1.00 62.84 200 ILE A O 1
ATOM 1518 N N . CYS A 1 201 ? 19.763 4.218 -36.968 1.00 58.88 201 CYS A N 1
ATOM 1519 C CA . CYS A 1 201 ? 20.639 3.560 -37.934 1.00 58.88 201 CYS A CA 1
ATOM 1520 C C . CYS A 1 201 ? 20.947 4.527 -39.086 1.00 58.88 201 CYS A C 1
ATOM 1522 O O . CYS A 1 201 ? 20.092 4.807 -39.929 1.00 58.88 201 CYS A O 1
ATOM 1524 N N . LEU A 1 202 ? 22.176 5.040 -39.149 1.00 68.19 202 LEU A N 1
ATOM 1525 C CA . LEU A 1 202 ? 22.625 5.887 -40.255 1.00 68.19 202 LEU A CA 1
ATOM 1526 C C . LEU A 1 202 ? 23.138 4.991 -41.386 1.00 68.19 202 LEU A C 1
ATOM 1528 O O . LEU A 1 202 ? 24.127 4.278 -41.206 1.00 68.19 202 LEU A O 1
ATOM 1532 N N . LEU A 1 203 ? 22.499 5.014 -42.562 1.00 51.88 203 LEU A N 1
ATOM 1533 C CA . LEU A 1 203 ? 23.062 4.349 -43.743 1.00 51.88 203 LEU A CA 1
ATOM 1534 C C . LEU A 1 203 ? 24.460 4.916 -44.015 1.00 51.88 203 LEU A C 1
ATOM 1536 O O . LEU A 1 203 ? 24.609 6.121 -44.230 1.00 51.88 203 LEU A O 1
ATOM 1540 N N . GLN A 1 204 ? 25.476 4.052 -44.098 1.00 50.72 204 GLN A N 1
ATOM 1541 C CA . GLN A 1 204 ? 26.669 4.430 -44.837 1.00 50.72 204 GLN A CA 1
ATOM 1542 C C . GLN A 1 204 ? 26.274 4.391 -46.310 1.00 50.72 204 GLN A C 1
ATOM 1544 O O . GLN A 1 204 ? 26.253 3.338 -46.947 1.00 50.72 204 GLN A O 1
ATOM 1549 N N . CYS A 1 205 ? 25.938 5.552 -46.873 1.00 37.72 205 CYS A N 1
ATOM 1550 C CA . CYS A 1 205 ? 25.984 5.704 -48.317 1.00 37.72 205 CYS A CA 1
ATOM 1551 C C . CYS A 1 205 ? 27.388 5.275 -48.754 1.00 37.72 205 CYS A C 1
ATOM 1553 O O . CYS A 1 205 ? 28.368 5.924 -48.386 1.00 37.72 205 CYS A O 1
ATOM 1555 N N . MET A 1 206 ? 27.496 4.182 -49.514 1.00 37.09 206 MET A N 1
ATOM 1556 C CA . MET A 1 206 ? 28.740 3.782 -50.168 1.00 37.09 206 MET A CA 1
ATOM 1557 C C . MET A 1 206 ? 29.104 4.793 -51.267 1.00 37.09 206 MET A C 1
ATOM 1559 O O . MET A 1 206 ? 29.115 4.471 -52.450 1.00 37.09 206 MET A O 1
ATOM 1563 N N . TYR A 1 207 ? 29.438 6.023 -50.889 1.00 37.00 207 TYR A N 1
ATOM 1564 C CA . TYR A 1 207 ? 30.480 6.752 -51.586 1.00 37.00 207 TYR A CA 1
ATOM 1565 C C . TYR A 1 207 ? 31.766 6.440 -50.843 1.00 37.00 207 TYR A C 1
ATOM 1567 O O . TYR A 1 207 ? 32.003 6.892 -49.727 1.00 37.00 207 TYR A O 1
ATOM 1575 N N . SER A 1 208 ? 32.554 5.576 -51.473 1.00 34.81 208 SER A N 1
ATOM 1576 C CA . SER A 1 208 ? 33.899 5.203 -51.073 1.00 34.81 208 SER A CA 1
ATOM 1577 C C . SER A 1 208 ? 34.744 6.459 -50.841 1.00 34.81 208 SER A C 1
ATOM 1579 O O . SER A 1 208 ? 35.371 6.976 -51.760 1.00 34.81 208 SER A O 1
ATOM 1581 N N . VAL A 1 209 ? 34.794 6.948 -49.604 1.00 36.06 209 VAL A N 1
ATOM 1582 C CA . VAL A 1 209 ? 35.976 7.641 -49.108 1.00 36.06 209 VAL A CA 1
ATOM 1583 C C . VAL A 1 209 ? 36.758 6.571 -48.373 1.00 36.06 209 VAL A C 1
ATOM 1585 O O . VAL A 1 209 ? 36.577 6.343 -47.179 1.00 36.06 209 VAL A O 1
ATOM 1588 N N . LYS A 1 210 ? 37.609 5.857 -49.120 1.00 30.84 210 LYS A N 1
ATOM 1589 C CA . LYS A 1 210 ? 38.742 5.151 -48.524 1.00 30.84 210 LYS A CA 1
ATOM 1590 C C . LYS A 1 210 ? 39.406 6.138 -47.569 1.00 30.84 210 LYS A C 1
ATOM 1592 O O . LYS A 1 210 ? 40.016 7.106 -48.016 1.00 30.84 210 LYS A O 1
ATOM 1597 N N . SER A 1 211 ? 39.297 5.889 -46.270 1.00 32.31 211 SER A N 1
ATOM 1598 C CA . SER A 1 211 ? 40.212 6.458 -45.292 1.00 32.31 211 SER A CA 1
ATOM 1599 C C . SER A 1 211 ? 41.592 5.874 -45.596 1.00 32.31 211 SER A C 1
ATOM 1601 O O . SER A 1 211 ? 42.001 4.847 -45.058 1.00 32.31 211 SER A O 1
ATOM 1603 N N . SER A 1 212 ? 42.290 6.472 -46.564 1.00 30.64 212 SER A N 1
ATOM 1604 C CA . SER A 1 212 ? 43.707 6.238 -46.773 1.00 30.64 212 SER A CA 1
ATOM 1605 C C . SER A 1 212 ? 44.448 6.995 -45.680 1.00 30.64 212 SER A C 1
ATOM 1607 O O . SER A 1 212 ? 44.926 8.113 -45.876 1.00 30.64 212 SER A O 1
ATOM 1609 N N . GLN A 1 213 ? 44.596 6.372 -44.516 1.00 40.72 213 GLN A N 1
ATOM 1610 C CA . GLN A 1 213 ? 45.773 6.645 -43.708 1.00 40.72 213 GLN A CA 1
ATOM 1611 C C . GLN A 1 213 ? 46.955 5.937 -44.374 1.00 40.72 213 GLN A C 1
ATOM 1613 O O . GLN A 1 213 ? 47.352 4.835 -44.018 1.00 40.72 213 GLN A O 1
ATOM 1618 N N . THR A 1 214 ? 47.495 6.562 -45.416 1.00 30.44 214 THR A N 1
ATOM 1619 C CA . THR A 1 214 ? 48.884 6.372 -45.834 1.00 30.44 214 THR A CA 1
ATOM 1620 C C . THR A 1 214 ? 49.303 7.573 -46.668 1.00 30.44 214 THR A C 1
ATOM 1622 O O . THR A 1 214 ? 48.661 7.952 -47.642 1.00 30.44 214 THR A O 1
ATOM 1625 N N . ARG A 1 215 ? 50.378 8.209 -46.203 1.00 42.47 215 ARG A N 1
ATOM 1626 C CA . ARG A 1 215 ? 51.092 9.323 -46.828 1.00 42.47 215 ARG A CA 1
ATOM 1627 C C . ARG A 1 215 ? 51.236 9.110 -48.338 1.00 42.47 215 ARG A C 1
ATOM 1629 O O . ARG A 1 215 ? 51.736 8.067 -48.733 1.00 42.47 215 ARG A O 1
ATOM 1636 N N . HIS A 1 216 ? 50.957 10.132 -49.143 1.00 31.83 216 HIS A N 1
ATOM 1637 C CA . HIS A 1 216 ? 51.973 10.795 -49.969 1.00 31.83 216 HIS A CA 1
ATOM 1638 C C . HIS A 1 216 ? 51.374 11.961 -50.769 1.00 31.83 216 HIS A C 1
ATOM 1640 O O . HIS A 1 216 ? 50.276 11.881 -51.305 1.00 31.83 216 HIS A O 1
ATOM 1646 N N . ARG A 1 217 ? 52.153 13.050 -50.817 1.00 41.59 217 ARG A N 1
ATOM 1647 C CA . ARG A 1 217 ? 52.087 14.189 -51.747 1.00 41.59 217 ARG A CA 1
ATOM 1648 C C . ARG A 1 217 ? 51.481 13.834 -53.112 1.00 41.59 217 ARG A C 1
ATOM 1650 O O . ARG A 1 217 ? 51.933 12.866 -53.718 1.00 41.59 217 ARG A O 1
ATOM 1657 N N . SER A 1 218 ? 50.699 14.746 -53.691 1.00 33.75 218 SER A N 1
ATOM 1658 C CA . SER A 1 218 ? 51.154 15.566 -54.832 1.00 33.75 218 SER A CA 1
ATOM 1659 C C . SER A 1 218 ? 50.116 16.614 -55.242 1.00 33.75 218 SER A C 1
ATOM 1661 O O . SER A 1 218 ? 48.917 16.419 -55.086 1.00 33.75 218 SER A O 1
ATOM 1663 N N . LEU A 1 219 ? 50.659 17.738 -55.711 1.00 40.06 219 LEU A N 1
ATOM 1664 C CA . LEU A 1 219 ? 50.032 18.950 -56.231 1.00 40.06 219 LEU A CA 1
ATOM 1665 C C . LEU A 1 219 ? 48.851 18.700 -57.179 1.00 40.06 219 LEU A C 1
ATOM 1667 O O . LEU A 1 219 ? 48.921 17.810 -58.021 1.00 40.06 219 LEU A O 1
ATOM 1671 N N . VAL A 1 220 ? 47.902 19.639 -57.181 1.00 32.44 220 VAL A N 1
ATOM 1672 C CA . VAL A 1 220 ? 47.246 20.060 -58.425 1.00 32.44 220 VAL A CA 1
ATOM 1673 C C . VAL A 1 220 ? 47.304 21.582 -58.518 1.00 32.44 220 VAL A C 1
ATOM 1675 O O . VAL A 1 220 ? 46.608 22.303 -57.810 1.00 32.44 220 VAL A O 1
ATOM 1678 N N . THR A 1 221 ? 48.207 22.032 -59.380 1.00 29.88 221 THR A N 1
ATOM 1679 C CA . THR A 1 221 ? 48.130 23.269 -60.154 1.00 29.88 221 THR A CA 1
ATOM 1680 C C . THR A 1 221 ? 46.989 23.140 -61.164 1.00 29.88 221 THR A C 1
ATOM 1682 O O . THR A 1 221 ? 46.946 22.139 -61.877 1.00 29.88 221 THR A O 1
ATOM 1685 N N . MET A 1 222 ? 46.132 24.154 -61.265 1.00 35.72 222 MET A N 1
ATOM 1686 C CA . MET A 1 222 ? 45.802 24.890 -62.496 1.00 35.72 222 MET A CA 1
ATOM 1687 C C . MET A 1 222 ? 45.138 26.207 -62.109 1.00 35.72 222 MET A C 1
ATOM 1689 O O . MET A 1 222 ? 44.310 26.183 -61.174 1.00 35.72 222 MET A O 1
#

pLDDT: mean 71.29, std 21.51, range [29.88, 96.75]

Radius of gyration: 48.76 Å; chains: 1; bounding box: 105×56×160 Å

Organism: Oncorhynchus mykiss (NCBI:txid8022)

InterPro domains:
  IPR000742 EGF-like domain [PS50026] (75-116)
  IPR000742 EGF-like domain [PS50026] (117-156)
  IPR000742 EGF-like domain [SM00181] (78-116)
  IPR000742 EGF-like domain [SM00181] (120-170)
  IPR001881 EGF-like calcium-binding domain [SM00179] (117-170)
  IPR001881 EGF-like calcium-binding domain [SM00179] (171-206)
  IPR018097 EGF-like calcium-binding, conserved site [PS01187] (117-142)
  IPR024665 Thrombospondin/cartilage oligomeric matrix protein, coiled-coil domain [PF11598] (4-31)
  IPR024665 Thrombospondin/cartilage oligomeric matrix protein, coiled-coil domain [PF11598] (54-71)
  IPR046970 TSP/COMP, coiled-coil domain superfamily [SSF58006] (3-31)
  IPR049883 NOTCH1, EGF-like calcium-binding domain [PF07645] (117-150)